Protein AF-A0A921LRH9-F1 (afdb_monomer_lite)

Sequence (224 aa):
MDEPTAKPLSPVVTVVCLLLALSPAIALAVSWGMLPYVIPAHWGAEGIDRWGSKVEMVAVPAVTFLASGGLLFGARRATGDERVSFLNGSLGERTVMVVSSICVSLVGLVSLICWITGALAPEAADGAIKTATLSWQVLGVPAIFLVAGILLALRSLNMPEDAEMLLEEQYHAQRIAGAIMVVAGAVMAVLSALVLSGTMIQVGQAAIAAVAMVFVFVLLKRWL

Secondary structure (DSSP, 8-state):
------PPPPHHHHHHHHHHHHHHHHHHHHHTTTS-SEEEEEEETTEEEEEEEGGGGGHHHHHHHHHHHHHHHHHHH----TTS-TTS--HHHHHHHHHHHHHHHHHHHHHHHHHHHHHH-GGGHHHHHHHHHHHHHHHSHHHHHHHHHHHHHHHHHT--TT--HHHHHHHHHHHHHHHHHHHHHHHHHHHHHHT--THHHHHHHHHHHHHHHHHHHHHHHTT-

pLDDT: mean 82.6, std 13.87, range [39.5, 97.81]

Radius of gyration: 20.28 Å; chains: 1; bounding box: 46×40×60 Å

Structure (mmCIF, N/CA/C/O backbone):
data_AF-A0A921LRH9-F1
#
_entry.id   AF-A0A921LRH9-F1
#
loop_
_atom_site.group_PDB
_atom_site.id
_atom_site.type_symbol
_atom_site.label_atom_id
_atom_site.label_alt_id
_atom_site.label_comp_id
_atom_site.label_asym_id
_atom_site.label_entity_id
_atom_site.label_seq_id
_atom_site.pdbx_PDB_ins_code
_atom_site.Cartn_x
_atom_site.Cartn_y
_atom_site.Cartn_z
_atom_site.occupancy
_atom_site.B_iso_or_equiv
_atom_site.auth_seq_id
_atom_site.auth_comp_id
_atom_site.auth_asym_id
_atom_site.auth_atom_id
_atom_site.pdbx_PDB_model_num
ATOM 1 N N . MET A 1 1 ? -25.059 22.256 26.777 1.00 42.19 1 MET A N 1
ATOM 2 C CA . MET A 1 1 ? -24.241 21.076 26.446 1.00 42.19 1 MET A CA 1
ATOM 3 C C . MET A 1 1 ? -23.796 21.294 25.024 1.00 42.19 1 MET A C 1
ATOM 5 O O . MET A 1 1 ? -24.643 21.233 24.144 1.00 42.19 1 MET A O 1
ATOM 9 N N . ASP A 1 2 ? -22.540 21.683 24.827 1.00 44.72 2 ASP A N 1
ATOM 10 C CA . ASP A 1 2 ? -21.999 21.823 23.480 1.00 44.72 2 ASP A CA 1
ATOM 11 C C . ASP A 1 2 ? -21.890 20.422 22.886 1.00 44.72 2 ASP A C 1
ATOM 13 O O . ASP A 1 2 ? -21.233 19.543 23.445 1.00 44.72 2 ASP A O 1
ATOM 17 N N . GLU A 1 3 ? -22.625 20.198 21.804 1.00 44.59 3 GLU A N 1
ATOM 18 C CA . GLU A 1 3 ? -22.572 18.972 21.022 1.00 44.59 3 GLU A CA 1
ATOM 19 C C . GLU A 1 3 ? -21.110 18.763 20.582 1.00 44.59 3 GLU A C 1
ATOM 21 O O . GLU A 1 3 ? -20.505 19.709 20.056 1.00 44.59 3 GLU A O 1
ATOM 26 N N . PRO A 1 4 ? -20.490 17.589 20.814 1.00 47.88 4 PRO A N 1
ATOM 27 C CA . PRO A 1 4 ? -19.136 17.333 20.353 1.00 47.88 4 PRO A CA 1
ATOM 28 C C . PRO A 1 4 ? -19.164 17.280 18.825 1.00 47.88 4 PRO A C 1
ATOM 30 O O . PRO A 1 4 ? -19.377 16.243 18.204 1.00 47.88 4 PRO A O 1
ATOM 33 N N . THR A 1 5 ? -18.987 18.438 18.196 1.00 51.47 5 THR A N 1
ATOM 34 C CA . THR A 1 5 ? -18.895 18.543 16.745 1.00 51.47 5 THR A CA 1
ATOM 35 C C . THR A 1 5 ? -17.608 17.849 16.322 1.00 51.47 5 THR A C 1
ATOM 37 O O . THR A 1 5 ? -16.503 18.360 16.514 1.00 51.47 5 THR A O 1
ATOM 40 N N . ALA A 1 6 ? -17.741 16.631 15.792 1.00 56.66 6 ALA A N 1
ATOM 41 C CA . ALA A 1 6 ? -16.619 15.855 15.291 1.00 56.66 6 ALA A CA 1
ATOM 42 C C . ALA A 1 6 ? -15.813 16.717 14.307 1.00 56.66 6 ALA A C 1
ATOM 44 O O . ALA A 1 6 ? -16.268 17.039 13.205 1.00 56.66 6 ALA A O 1
ATOM 45 N N . LYS A 1 7 ? -14.609 17.132 14.718 1.00 63.69 7 LYS A N 1
ATOM 46 C CA . LYS A 1 7 ? -13.783 18.048 13.928 1.00 63.69 7 LYS A CA 1
ATOM 47 C C . LYS A 1 7 ? -13.475 17.389 12.580 1.00 63.69 7 LYS A C 1
ATOM 49 O O . LYS A 1 7 ? -13.059 16.230 12.571 1.00 63.69 7 LYS A O 1
ATOM 54 N N . PRO A 1 8 ? -13.671 18.058 11.432 1.00 69.31 8 PRO A N 1
ATOM 55 C CA . PRO A 1 8 ? -13.383 17.462 10.131 1.00 69.31 8 PRO A CA 1
ATOM 56 C C . PRO A 1 8 ? -11.907 17.060 10.024 1.00 69.31 8 PRO A C 1
ATOM 58 O O . PRO A 1 8 ? -11.042 17.652 10.677 1.00 69.31 8 PRO A O 1
ATOM 61 N N . LEU A 1 9 ? -11.613 16.058 9.185 1.00 77.94 9 LEU A N 1
ATOM 62 C CA . LEU A 1 9 ? -10.231 15.683 8.884 1.00 77.94 9 LEU A CA 1
ATOM 63 C C . LEU A 1 9 ? -9.467 16.929 8.426 1.00 77.94 9 LEU A C 1
ATOM 65 O O . LEU A 1 9 ? -9.942 17.670 7.563 1.00 77.94 9 LEU A O 1
ATOM 69 N N . SER A 1 10 ? -8.283 17.144 9.001 1.00 85.88 10 SER A N 1
ATOM 70 C CA . SER A 1 10 ? -7.468 18.317 8.697 1.00 85.88 10 SER A CA 1
ATOM 71 C C . SER A 1 10 ? -7.276 18.472 7.177 1.00 85.88 10 SER A C 1
ATOM 73 O O . SER A 1 10 ? -6.848 17.517 6.510 1.00 85.88 10 SER A O 1
ATOM 75 N N . PRO A 1 11 ? -7.554 19.663 6.611 1.00 87.00 11 PRO A N 1
ATOM 76 C CA . PRO A 1 11 ? -7.285 19.942 5.206 1.00 87.00 11 PRO A CA 1
ATOM 77 C C . PRO A 1 11 ? -5.821 19.681 4.847 1.00 87.00 11 PRO A C 1
ATOM 79 O O . PRO A 1 11 ? -5.550 19.097 3.803 1.00 87.00 11 PRO A O 1
ATOM 82 N N . VAL A 1 12 ? -4.897 20.016 5.756 1.00 90.19 12 VAL A N 1
ATOM 83 C CA . VAL A 1 12 ? -3.455 19.779 5.592 1.00 90.19 12 VAL A CA 1
ATOM 84 C C . VAL A 1 12 ? -3.163 18.288 5.450 1.00 90.19 12 VAL A C 1
ATOM 86 O O . VAL A 1 12 ? -2.515 17.890 4.489 1.00 90.19 12 VAL A O 1
ATOM 89 N N . VAL A 1 13 ? -3.700 17.452 6.348 1.00 90.00 13 VAL A N 1
ATOM 90 C CA . VAL A 1 13 ? -3.516 15.989 6.283 1.00 90.00 13 VAL A CA 1
ATOM 91 C C . VAL A 1 13 ? -4.055 15.439 4.970 1.00 90.00 13 VAL A C 1
ATOM 93 O O . VAL A 1 13 ? -3.392 14.627 4.328 1.00 90.00 13 VAL A O 1
ATOM 96 N N . THR A 1 14 ? -5.227 15.912 4.534 1.00 90.25 14 THR A N 1
ATOM 97 C CA . THR A 1 14 ? -5.782 15.439 3.264 1.00 90.25 14 THR A CA 1
ATOM 98 C C . THR A 1 14 ? -4.896 15.831 2.082 1.00 90.25 14 THR A C 1
ATOM 100 O O . THR A 1 14 ? -4.609 14.986 1.242 1.00 90.25 14 THR A O 1
ATOM 103 N N . VAL A 1 15 ? -4.459 17.092 2.008 1.00 93.56 15 VAL A N 1
ATOM 104 C CA . VAL A 1 15 ? -3.613 17.576 0.908 1.00 93.56 15 VAL A CA 1
ATOM 105 C C . VAL A 1 15 ? -2.299 16.803 0.866 1.00 93.56 15 VAL A C 1
ATOM 107 O O . VAL A 1 15 ? -1.924 16.319 -0.196 1.00 93.56 15 VAL A O 1
ATOM 110 N N . VAL A 1 16 ? -1.641 16.610 2.012 1.00 95.12 16 VAL A N 1
ATOM 111 C CA . VAL A 1 16 ? -0.398 15.829 2.098 1.00 95.12 16 VAL A CA 1
ATOM 112 C C . VAL A 1 16 ? -0.611 14.398 1.605 1.00 95.12 16 VAL A C 1
ATOM 114 O O . VAL A 1 16 ? 0.168 13.915 0.787 1.00 95.12 16 VAL A O 1
ATOM 117 N N . CYS A 1 17 ? -1.683 13.729 2.038 1.00 95.00 17 CYS A N 1
ATOM 118 C CA . CYS A 1 17 ? -1.959 12.363 1.599 1.00 95.00 17 CYS A CA 1
ATOM 119 C C . CYS A 1 17 ? -2.301 12.284 0.104 1.00 95.00 17 CYS A C 1
ATOM 121 O O . CYS A 1 17 ? -1.876 11.344 -0.555 1.00 95.00 17 CYS A O 1
ATOM 123 N N . LEU A 1 18 ? -3.014 13.270 -0.452 1.00 94.31 18 LEU A N 1
ATOM 124 C CA . LEU A 1 18 ? -3.304 13.330 -1.889 1.00 94.31 18 LEU A CA 1
ATOM 125 C C . LEU A 1 18 ? -2.039 13.561 -2.721 1.00 94.31 18 LEU A C 1
ATOM 127 O O . LEU A 1 18 ? -1.864 12.921 -3.754 1.00 94.31 18 LEU A O 1
ATOM 131 N N . LEU A 1 19 ? -1.141 14.440 -2.268 1.00 95.62 19 LEU A N 1
ATOM 132 C CA . LEU A 1 19 ? 0.159 14.642 -2.912 1.00 95.62 19 LEU A CA 1
ATOM 133 C C . LEU A 1 19 ? 0.993 13.359 -2.877 1.00 95.62 19 LEU A C 1
ATOM 135 O O . LEU A 1 19 ? 1.601 12.991 -3.881 1.00 95.62 19 LEU A O 1
ATOM 139 N N . LEU A 1 20 ? 0.970 12.643 -1.751 1.00 96.25 20 LEU A N 1
ATOM 140 C CA . LEU A 1 20 ? 1.639 11.354 -1.628 1.00 96.25 20 LEU A CA 1
ATOM 141 C C . LEU A 1 20 ? 1.016 10.300 -2.559 1.00 96.25 20 LEU A C 1
ATOM 143 O O . LEU A 1 20 ? 1.753 9.593 -3.239 1.00 96.25 20 LEU A O 1
ATOM 147 N N . ALA A 1 21 ? -0.311 10.243 -2.670 1.00 95.94 21 ALA A N 1
ATOM 148 C CA . ALA A 1 21 ? -1.018 9.341 -3.583 1.00 95.94 21 ALA A CA 1
ATOM 149 C C . ALA A 1 21 ? -0.733 9.631 -5.066 1.00 95.94 21 ALA A C 1
ATOM 151 O O . ALA A 1 21 ? -0.753 8.722 -5.893 1.00 95.94 21 ALA A O 1
ATOM 152 N N . LEU A 1 22 ? -0.454 10.895 -5.405 1.00 97.19 22 LEU A N 1
ATOM 153 C CA . LEU A 1 22 ? -0.062 11.330 -6.749 1.00 97.19 22 LEU A CA 1
ATOM 154 C C . LEU A 1 22 ? 1.429 11.130 -7.041 1.00 97.19 22 LEU A C 1
ATOM 156 O O . LEU A 1 22 ? 1.822 11.134 -8.207 1.00 97.19 22 LEU A O 1
ATOM 160 N N . SER A 1 23 ? 2.264 10.934 -6.019 1.00 97.50 23 SER A N 1
ATOM 161 C CA . SER A 1 23 ? 3.713 10.796 -6.191 1.00 97.50 23 SER A CA 1
ATOM 162 C C . SER A 1 23 ? 4.147 9.697 -7.176 1.00 97.50 23 SER A C 1
ATOM 164 O O . SER A 1 23 ? 5.076 9.967 -7.941 1.00 97.50 23 SER A O 1
ATOM 166 N N . PRO A 1 24 ? 3.483 8.521 -7.289 1.00 97.38 24 PRO A N 1
ATOM 167 C CA . PRO A 1 24 ? 3.848 7.552 -8.317 1.00 97.38 24 PRO A CA 1
ATOM 168 C C . PRO A 1 24 ? 3.555 8.100 -9.723 1.00 97.38 24 PRO A C 1
ATOM 170 O O . PRO A 1 24 ? 4.363 7.949 -10.633 1.00 97.38 24 PRO A O 1
ATOM 173 N N . ALA A 1 25 ? 2.440 8.813 -9.917 1.00 97.69 25 ALA A N 1
ATOM 174 C CA . ALA A 1 25 ? 2.117 9.407 -11.216 1.00 97.69 25 ALA A CA 1
ATOM 175 C C . ALA A 1 25 ? 3.164 10.455 -11.625 1.00 97.69 25 ALA A C 1
ATOM 177 O O . ALA A 1 25 ? 3.577 10.496 -12.782 1.00 97.69 25 ALA A O 1
ATOM 178 N N . ILE A 1 26 ? 3.633 11.253 -10.659 1.00 97.69 26 ILE A N 1
ATOM 179 C CA . ILE A 1 26 ? 4.710 12.229 -10.860 1.00 97.69 26 ILE A CA 1
ATOM 180 C C . ILE A 1 26 ? 6.010 11.515 -11.250 1.00 97.69 26 ILE A C 1
ATOM 182 O O . ILE A 1 26 ? 6.636 11.905 -12.235 1.00 97.69 26 ILE A O 1
ATOM 186 N N . ALA A 1 27 ? 6.391 10.450 -10.536 1.00 97.50 27 ALA A N 1
ATOM 187 C CA . ALA A 1 27 ? 7.583 9.665 -10.857 1.00 97.50 27 ALA A CA 1
ATOM 188 C C . ALA A 1 27 ? 7.519 9.087 -12.283 1.00 97.50 27 ALA A C 1
ATOM 190 O O . ALA A 1 27 ? 8.467 9.241 -13.053 1.00 97.50 27 ALA A O 1
ATOM 191 N N . LEU A 1 28 ? 6.379 8.503 -12.675 1.00 97.81 28 LEU A N 1
ATOM 192 C CA . LEU A 1 28 ? 6.188 7.987 -14.033 1.00 97.81 28 LEU A CA 1
ATOM 193 C C . LEU A 1 28 ? 6.278 9.094 -15.085 1.00 97.81 28 LEU A C 1
ATOM 195 O O . LEU A 1 28 ? 6.924 8.902 -16.111 1.00 97.81 28 LEU A O 1
ATOM 199 N N . ALA A 1 29 ? 5.647 10.244 -14.838 1.00 97.81 29 ALA A N 1
ATOM 200 C CA . ALA A 1 29 ? 5.641 11.368 -15.769 1.00 97.81 29 ALA A CA 1
ATOM 201 C C . ALA A 1 29 ? 7.055 11.918 -16.011 1.00 97.81 29 ALA A C 1
ATOM 203 O O . ALA A 1 29 ? 7.434 12.144 -17.159 1.00 97.81 29 ALA A O 1
ATOM 204 N N . VAL A 1 30 ? 7.850 12.072 -14.947 1.00 97.81 30 VAL A N 1
ATOM 205 C CA . VAL A 1 30 ? 9.243 12.541 -15.035 1.00 97.81 30 VAL A CA 1
ATOM 206 C C . VAL A 1 30 ? 10.116 11.552 -15.813 1.00 97.81 30 VAL A C 1
ATOM 208 O O . VAL A 1 30 ? 10.951 11.967 -16.613 1.00 97.81 30 VAL A O 1
ATOM 211 N N . SER A 1 31 ? 9.905 10.246 -15.635 1.00 96.88 31 SER A N 1
ATOM 212 C CA . SER A 1 31 ? 10.698 9.208 -16.308 1.00 96.88 31 SER A CA 1
ATOM 213 C C . SER A 1 31 ? 10.161 8.791 -17.686 1.00 96.88 31 SER A C 1
ATOM 215 O O . SER A 1 31 ? 10.830 8.047 -18.402 1.00 96.88 31 SER A O 1
ATOM 217 N N . TRP A 1 32 ? 8.983 9.267 -18.102 1.00 97.44 32 TRP A N 1
ATOM 218 C CA . TRP A 1 32 ? 8.257 8.757 -19.275 1.00 97.44 32 TRP A CA 1
ATOM 219 C C . TRP A 1 32 ? 9.051 8.803 -20.585 1.00 97.44 32 TRP A C 1
ATOM 221 O O . TRP A 1 32 ? 8.974 7.881 -21.407 1.00 97.44 32 TRP A O 1
ATOM 231 N N . GLY A 1 33 ? 9.806 9.889 -20.778 1.00 96.81 33 GLY A N 1
ATOM 232 C CA . GLY A 1 33 ? 10.631 10.108 -21.966 1.00 96.81 33 GLY A CA 1
ATOM 233 C C . GLY A 1 33 ? 11.867 9.209 -22.028 1.00 96.81 33 GLY A C 1
ATOM 234 O O . GLY A 1 33 ? 12.362 8.942 -23.117 1.00 96.81 33 GLY A O 1
ATOM 235 N N . MET A 1 34 ? 12.335 8.716 -20.880 1.00 96.25 34 MET A N 1
ATOM 236 C CA . MET A 1 34 ? 13.504 7.837 -20.781 1.00 96.25 34 MET A CA 1
ATOM 237 C C . MET A 1 34 ? 13.128 6.361 -20.937 1.00 96.25 34 MET A C 1
ATOM 239 O O . MET A 1 34 ? 13.963 5.550 -21.323 1.00 96.25 34 MET A O 1
ATOM 243 N N . LEU A 1 35 ? 11.876 6.006 -20.632 1.00 95.94 35 LEU A N 1
ATOM 244 C CA . LEU A 1 35 ? 11.416 4.622 -20.659 1.00 95.94 35 LEU A CA 1
ATOM 245 C C . LEU A 1 35 ? 11.311 4.084 -22.098 1.00 95.94 35 LEU A C 1
ATOM 247 O O . LEU A 1 35 ? 10.621 4.701 -22.932 1.00 95.94 35 LEU A O 1
ATOM 251 N N . PRO A 1 36 ? 11.910 2.910 -22.385 1.00 94.25 36 PRO A N 1
ATOM 252 C CA . PRO A 1 36 ? 11.751 2.248 -23.672 1.00 94.25 36 PRO A CA 1
ATOM 253 C C . PRO A 1 36 ? 10.291 1.828 -23.882 1.00 94.25 36 PRO A C 1
ATOM 255 O O . PRO A 1 36 ? 9.535 1.642 -22.932 1.00 94.25 36 PRO A O 1
ATOM 258 N N . TYR A 1 37 ? 9.861 1.688 -25.139 1.00 94.50 37 TYR A N 1
ATOM 259 C CA . TYR A 1 37 ? 8.481 1.278 -25.443 1.00 94.50 37 TYR A CA 1
ATOM 260 C C . TYR A 1 37 ? 8.152 -0.127 -24.930 1.00 94.50 37 TYR A C 1
ATOM 262 O O . TYR A 1 37 ? 7.016 -0.373 -24.519 1.00 94.50 37 TYR A O 1
ATOM 270 N N . VAL A 1 38 ? 9.150 -1.011 -24.951 1.00 94.19 38 VAL A N 1
ATOM 271 C CA . VAL A 1 38 ? 9.084 -2.377 -24.438 1.00 94.19 38 VAL A CA 1
ATOM 272 C C . VAL A 1 38 ? 9.904 -2.438 -23.156 1.00 94.19 38 VAL A C 1
ATOM 274 O O . VAL A 1 38 ? 11.075 -2.066 -23.157 1.00 94.19 38 VAL A O 1
ATOM 277 N N . ILE A 1 39 ? 9.280 -2.887 -22.073 1.00 91.88 39 ILE A N 1
ATOM 278 C CA . ILE A 1 39 ? 9.872 -2.982 -20.737 1.00 91.88 39 ILE A CA 1
ATOM 279 C C . ILE A 1 39 ? 9.704 -4.398 -20.178 1.00 91.88 39 ILE A C 1
ATOM 281 O O . ILE A 1 39 ? 8.805 -5.127 -20.613 1.00 91.88 39 ILE A O 1
ATOM 285 N N . PRO A 1 40 ? 10.506 -4.791 -19.179 1.00 88.38 40 PRO A N 1
ATOM 286 C CA . PRO A 1 40 ? 10.201 -5.960 -18.371 1.00 88.38 40 PRO A CA 1
ATOM 287 C C . PRO A 1 40 ? 8.894 -5.707 -17.621 1.00 88.38 40 PRO A C 1
ATOM 289 O O . PRO A 1 40 ? 8.754 -4.698 -16.929 1.00 88.38 40 PRO A O 1
ATOM 292 N N . ALA A 1 41 ? 7.918 -6.587 -17.799 1.00 85.06 41 ALA A N 1
ATOM 293 C CA . ALA A 1 41 ? 6.577 -6.401 -17.258 1.00 85.06 41 ALA A CA 1
ATOM 294 C C . ALA A 1 41 ? 6.176 -7.504 -16.268 1.00 85.06 41 ALA A C 1
ATOM 296 O O . ALA A 1 41 ? 5.141 -7.403 -15.607 1.00 85.06 41 ALA A O 1
ATOM 297 N N . HIS A 1 42 ? 6.994 -8.549 -16.157 1.00 80.44 42 HIS A N 1
ATOM 298 C CA . HIS A 1 42 ? 6.985 -9.496 -15.054 1.00 80.44 42 HIS A CA 1
ATOM 299 C C . HIS A 1 42 ? 8.403 -10.049 -14.845 1.00 80.44 42 HIS A C 1
ATOM 301 O O . HIS A 1 42 ? 9.216 -10.073 -15.776 1.00 80.44 42 HIS A O 1
ATOM 307 N N . TRP A 1 43 ? 8.689 -10.444 -13.606 1.00 76.19 43 TRP A N 1
ATOM 308 C CA . TRP A 1 43 ? 9.942 -11.080 -13.220 1.00 76.19 43 TRP A CA 1
ATOM 309 C C . TRP A 1 43 ? 9.639 -12.400 -12.524 1.00 76.19 43 TRP A C 1
ATOM 311 O O . TRP A 1 43 ? 8.987 -12.430 -11.478 1.00 76.19 43 TRP A O 1
ATOM 321 N N . GLY A 1 44 ? 10.131 -13.479 -13.119 1.00 68.38 44 GLY A N 1
ATOM 322 C CA . GLY A 1 44 ? 10.152 -14.810 -12.540 1.00 68.38 44 GLY A CA 1
ATOM 323 C C . GLY A 1 44 ? 11.427 -15.056 -11.730 1.00 68.38 44 GLY A C 1
ATOM 324 O O . GLY A 1 44 ? 12.290 -14.190 -11.582 1.00 68.38 44 GLY A O 1
ATOM 325 N N . ALA A 1 45 ? 11.563 -16.279 -11.218 1.00 65.44 45 ALA A N 1
ATOM 326 C CA . ALA A 1 45 ? 12.716 -16.685 -10.409 1.00 65.44 45 ALA A CA 1
ATOM 327 C C . ALA A 1 45 ? 14.054 -16.653 -11.178 1.00 65.44 45 ALA A C 1
ATOM 329 O O . ALA A 1 45 ? 15.104 -16.493 -10.565 1.00 65.44 45 ALA A O 1
ATOM 330 N N . GLU A 1 46 ? 14.015 -16.780 -12.508 1.00 73.00 46 GLU A N 1
ATOM 331 C CA . GLU A 1 46 ? 15.194 -16.783 -13.390 1.00 73.00 46 GLU A CA 1
ATOM 332 C C . GLU A 1 46 ? 15.444 -15.423 -14.072 1.00 73.00 46 GLU A C 1
ATOM 334 O O . GLU A 1 46 ? 16.299 -15.307 -14.947 1.00 73.00 46 GLU A O 1
ATOM 339 N N . GLY A 1 47 ? 14.709 -14.377 -13.676 1.00 73.25 47 GLY A N 1
ATOM 340 C CA . GLY A 1 47 ? 14.786 -13.047 -14.278 1.00 73.25 47 GLY A CA 1
ATOM 341 C C . GLY A 1 47 ? 13.515 -12.676 -15.037 1.00 73.25 47 GLY A C 1
ATOM 342 O O . GLY A 1 47 ? 12.409 -13.008 -14.622 1.00 73.25 47 GLY A O 1
ATOM 343 N N . ILE A 1 48 ? 13.650 -11.923 -16.127 1.00 82.25 48 ILE A N 1
ATOM 344 C CA . ILE A 1 48 ? 12.500 -11.426 -16.894 1.00 82.25 48 ILE A CA 1
ATOM 345 C C . ILE A 1 48 ? 11.850 -12.595 -17.638 1.00 82.25 48 ILE A C 1
ATOM 347 O O . ILE A 1 48 ? 12.449 -13.152 -18.554 1.00 82.25 48 ILE A O 1
ATOM 351 N N . ASP A 1 49 ? 10.612 -12.929 -17.290 1.00 84.62 49 ASP A N 1
ATOM 352 C CA . ASP A 1 49 ? 9.825 -13.977 -17.956 1.00 84.62 49 ASP A CA 1
ATOM 353 C C . ASP A 1 49 ? 8.735 -13.397 -18.878 1.00 84.62 49 ASP A C 1
ATOM 355 O O . ASP A 1 49 ? 8.216 -14.100 -19.747 1.00 84.62 49 ASP A O 1
ATOM 359 N N . ARG A 1 50 ? 8.425 -12.096 -18.748 1.00 89.00 50 ARG A N 1
ATOM 360 C CA . ARG A 1 50 ? 7.493 -11.381 -19.625 1.00 89.00 50 ARG A CA 1
ATOM 361 C C . ARG A 1 50 ? 7.959 -9.967 -19.946 1.00 89.00 50 ARG A C 1
ATOM 363 O O . ARG A 1 50 ? 8.182 -9.140 -19.061 1.00 89.00 50 ARG A O 1
ATOM 370 N N . TRP A 1 51 ? 7.959 -9.658 -21.236 1.00 92.19 51 TRP A N 1
ATOM 371 C CA . TRP A 1 51 ? 8.079 -8.299 -21.756 1.00 92.19 51 TRP A CA 1
ATOM 372 C C . TRP A 1 51 ? 6.694 -7.701 -22.014 1.00 92.19 51 TRP A C 1
ATOM 374 O O . TRP A 1 51 ? 5.758 -8.409 -22.388 1.00 92.19 51 TRP A O 1
ATOM 384 N N . GLY A 1 52 ? 6.558 -6.397 -21.810 1.00 92.75 52 GLY A N 1
ATOM 385 C CA . GLY A 1 52 ? 5.301 -5.672 -21.977 1.00 92.75 52 GLY A CA 1
ATOM 386 C C . GLY A 1 52 ? 5.520 -4.224 -22.392 1.00 92.75 52 GLY A C 1
ATOM 387 O O . GLY A 1 52 ? 6.638 -3.806 -22.696 1.00 92.75 52 GLY A O 1
ATOM 388 N N . SER A 1 53 ? 4.438 -3.453 -22.432 1.00 95.06 53 SER A N 1
ATOM 389 C CA . SER A 1 53 ? 4.476 -2.041 -22.825 1.00 95.06 53 SER A CA 1
ATOM 390 C C . SER A 1 53 ? 4.726 -1.124 -21.631 1.00 95.06 53 SER A C 1
ATOM 392 O O . SER A 1 53 ? 4.157 -1.335 -20.561 1.00 95.06 53 SER A O 1
ATOM 394 N N . LYS A 1 54 ? 5.460 -0.016 -21.826 1.00 95.12 54 LYS A N 1
ATOM 395 C CA . LYS A 1 54 ? 5.590 1.022 -20.783 1.00 95.12 54 LYS A CA 1
ATOM 396 C C . LYS A 1 54 ? 4.264 1.636 -20.332 1.00 95.12 54 LYS A C 1
ATOM 398 O O . LYS A 1 54 ? 4.177 2.166 -19.229 1.00 95.12 54 LYS A O 1
ATOM 403 N N . VAL A 1 55 ? 3.216 1.537 -21.153 1.00 96.12 55 VAL A N 1
ATOM 404 C CA . VAL A 1 55 ? 1.867 1.991 -20.786 1.00 96.12 55 VAL A CA 1
ATOM 405 C C . VAL A 1 55 ? 1.279 1.150 -19.647 1.00 96.12 55 VAL A C 1
ATOM 407 O O . VAL A 1 55 ? 0.512 1.678 -18.848 1.00 96.12 55 VAL A O 1
ATOM 410 N N . GLU A 1 56 ? 1.688 -0.115 -19.490 1.00 94.12 56 GLU A N 1
ATOM 411 C CA . GLU A 1 56 ? 1.256 -0.966 -18.369 1.00 94.12 56 GLU A CA 1
ATOM 412 C C . GLU A 1 56 ? 1.661 -0.372 -17.008 1.00 94.12 56 GLU A C 1
ATOM 414 O O . GLU A 1 56 ? 0.946 -0.547 -16.021 1.00 94.12 56 GLU A O 1
ATOM 419 N N . MET A 1 57 ? 2.742 0.418 -16.956 1.00 94.69 57 MET A N 1
ATOM 420 C CA . MET A 1 57 ? 3.199 1.078 -15.727 1.00 94.69 57 MET A CA 1
ATOM 421 C C . MET A 1 57 ? 2.199 2.112 -15.195 1.00 94.69 57 MET A C 1
ATOM 423 O O . MET A 1 57 ? 2.258 2.444 -14.014 1.00 94.69 57 MET A O 1
ATOM 427 N N . VAL A 1 58 ? 1.258 2.595 -16.022 1.00 96.56 58 VAL A N 1
ATOM 428 C CA . VAL A 1 58 ? 0.179 3.520 -15.615 1.00 96.56 58 VAL A CA 1
ATOM 429 C C . VAL A 1 58 ? -0.801 2.855 -14.640 1.00 96.56 58 VAL A C 1
ATOM 431 O O . VAL A 1 58 ? -1.453 3.543 -13.852 1.00 96.56 58 VAL A O 1
ATOM 434 N N . ALA A 1 59 ? -0.876 1.521 -14.623 1.00 93.88 59 ALA A N 1
ATOM 435 C CA . ALA A 1 59 ? -1.740 0.801 -13.695 1.00 93.88 59 ALA A CA 1
ATOM 436 C C . ALA A 1 59 ? -1.378 1.084 -12.226 1.00 93.88 59 ALA A C 1
ATOM 438 O O . ALA A 1 59 ? -2.272 1.281 -11.404 1.00 93.88 59 ALA A O 1
ATOM 439 N N . VAL A 1 60 ? -0.084 1.175 -11.894 1.00 92.88 60 VAL A N 1
ATOM 440 C CA . VAL A 1 60 ? 0.377 1.416 -10.516 1.00 92.88 60 VAL A CA 1
ATOM 441 C C . VAL A 1 60 ? -0.103 2.764 -9.962 1.00 92.88 60 VAL A C 1
ATOM 443 O O . VAL A 1 60 ? -0.762 2.752 -8.919 1.00 92.88 60 VAL A O 1
ATOM 446 N N . PRO A 1 61 ? 0.143 3.925 -10.608 1.00 96.69 61 PRO A N 1
ATOM 447 C CA . PRO A 1 61 ? -0.378 5.198 -10.124 1.00 96.69 61 PRO A CA 1
ATOM 448 C C . PRO A 1 61 ? -1.908 5.249 -10.117 1.00 96.69 61 PRO A C 1
ATOM 450 O O . PRO A 1 61 ? -2.475 5.803 -9.179 1.00 96.69 61 PRO A O 1
ATOM 453 N N . ALA A 1 62 ? -2.586 4.644 -11.099 1.00 96.62 62 ALA A N 1
ATOM 454 C CA . ALA A 1 62 ? -4.048 4.622 -11.137 1.00 96.62 62 ALA A CA 1
ATOM 455 C C . ALA A 1 62 ? -4.641 3.863 -9.938 1.00 96.62 62 ALA A C 1
ATOM 457 O O . ALA A 1 62 ? -5.475 4.406 -9.213 1.00 96.62 62 ALA A O 1
ATOM 458 N N . VAL A 1 63 ? -4.175 2.636 -9.683 1.00 93.19 63 VAL A N 1
ATOM 459 C CA . VAL A 1 63 ? -4.631 1.822 -8.546 1.00 93.19 63 VAL A CA 1
ATOM 460 C C . VAL A 1 63 ? -4.266 2.487 -7.223 1.00 93.19 63 VAL A C 1
ATOM 462 O O . VAL A 1 63 ? -5.107 2.559 -6.329 1.00 93.19 63 VAL A O 1
ATOM 465 N N . THR A 1 64 ? -3.050 3.029 -7.109 1.00 94.62 64 THR A N 1
ATOM 466 C CA . THR A 1 64 ? -2.596 3.724 -5.896 1.00 94.62 64 THR A CA 1
ATOM 467 C C . THR A 1 64 ? -3.486 4.922 -5.581 1.00 94.62 64 THR A C 1
ATOM 469 O O . THR A 1 64 ? -3.964 5.052 -4.454 1.00 94.62 64 THR A O 1
ATOM 472 N N . PHE A 1 65 ? -3.764 5.765 -6.580 1.00 95.75 65 PHE A N 1
ATOM 473 C CA . PHE A 1 65 ? -4.603 6.946 -6.408 1.00 95.75 65 PHE A CA 1
ATOM 474 C C . PHE A 1 65 ? -6.050 6.580 -6.068 1.00 95.75 65 PHE A C 1
ATOM 476 O O . PHE A 1 65 ? -6.631 7.176 -5.165 1.00 95.75 65 PHE A O 1
ATOM 483 N N . LEU A 1 66 ? -6.629 5.579 -6.741 1.00 94.94 66 LEU A N 1
ATOM 484 C CA . LEU A 1 66 ? -7.990 5.119 -6.452 1.00 94.94 66 LEU A CA 1
ATOM 485 C C . LEU A 1 66 ? -8.105 4.530 -5.042 1.00 94.94 66 LEU A C 1
ATOM 487 O O . LEU A 1 66 ? -9.031 4.876 -4.309 1.00 94.94 66 LEU A O 1
ATOM 491 N N . ALA A 1 67 ? -7.158 3.681 -4.640 1.00 91.25 67 ALA A N 1
ATOM 492 C CA . ALA A 1 67 ? -7.159 3.054 -3.324 1.00 91.25 67 ALA A CA 1
ATOM 493 C C . ALA A 1 67 ? -6.934 4.082 -2.202 1.00 91.25 67 ALA A C 1
ATOM 495 O O . ALA A 1 67 ? -7.739 4.172 -1.276 1.00 91.25 67 ALA A O 1
ATOM 496 N N . SER A 1 68 ? -5.888 4.910 -2.301 1.00 93.12 68 SER A N 1
ATOM 497 C CA . SER A 1 68 ? -5.609 5.965 -1.318 1.00 93.12 68 SER A CA 1
ATOM 498 C C . SER A 1 68 ? -6.717 7.025 -1.285 1.00 93.12 68 SER A C 1
ATOM 500 O O . SER A 1 68 ? -7.195 7.384 -0.208 1.00 93.12 68 SER A O 1
ATOM 502 N N . GLY A 1 69 ? -7.190 7.480 -2.446 1.00 90.81 69 GLY A N 1
ATOM 503 C CA . GLY A 1 69 ? -8.281 8.446 -2.554 1.00 90.81 69 GLY A CA 1
ATOM 504 C C . GLY A 1 69 ? -9.583 7.922 -1.949 1.00 90.81 69 GLY A C 1
ATOM 505 O O . GLY A 1 69 ? -10.247 8.649 -1.209 1.00 90.81 69 GLY A O 1
ATOM 506 N N . GLY A 1 70 ? -9.913 6.648 -2.185 1.00 88.75 70 GLY A N 1
ATOM 507 C CA . GLY A 1 70 ? -11.052 5.975 -1.561 1.00 88.75 70 GLY A CA 1
ATOM 508 C C . GLY A 1 70 ? -10.940 5.914 -0.035 1.00 88.75 70 GLY A C 1
ATOM 509 O O . GLY A 1 70 ? -11.898 6.247 0.664 1.00 88.75 70 GLY A O 1
ATOM 510 N N . LEU A 1 71 ? -9.757 5.581 0.491 1.00 90.38 71 LEU A N 1
ATOM 511 C CA . LEU A 1 71 ? -9.486 5.572 1.933 1.00 90.38 71 LEU A CA 1
ATOM 512 C C . LEU A 1 71 ? -9.613 6.972 2.551 1.00 90.38 71 LEU A C 1
ATOM 514 O O . LEU A 1 71 ? -10.262 7.135 3.582 1.00 90.38 71 LEU A O 1
ATOM 518 N N . LEU A 1 72 ? -9.064 8.007 1.910 1.00 89.88 72 LEU A N 1
ATOM 519 C CA . LEU A 1 72 ? -9.183 9.396 2.374 1.00 89.88 72 LEU A CA 1
ATOM 520 C C . LEU A 1 72 ? -10.620 9.911 2.327 1.00 89.88 72 LEU A C 1
ATOM 522 O O . LEU A 1 72 ? -11.055 10.655 3.209 1.00 89.88 72 LEU A O 1
ATOM 526 N N . PHE A 1 73 ? -11.367 9.515 1.304 1.00 87.12 73 PHE A N 1
ATOM 527 C CA . PHE A 1 73 ? -12.781 9.821 1.194 1.00 87.12 73 PHE A CA 1
ATOM 528 C C . PHE A 1 73 ? -13.588 9.157 2.317 1.00 87.12 73 PHE A C 1
ATOM 530 O O . PHE A 1 73 ? -14.395 9.830 2.961 1.00 87.12 73 PHE A O 1
ATOM 537 N N . GLY A 1 74 ? -13.303 7.886 2.619 1.00 83.44 74 GLY A N 1
ATOM 538 C CA . GLY A 1 74 ? -13.834 7.190 3.791 1.00 83.44 74 GLY A CA 1
ATOM 539 C C . GLY A 1 74 ? -13.482 7.905 5.098 1.00 83.44 74 GLY A C 1
ATOM 540 O O . GLY A 1 74 ? -14.369 8.197 5.895 1.00 83.44 74 GLY A O 1
ATOM 541 N N . ALA A 1 75 ? -12.221 8.312 5.278 1.00 84.06 75 ALA A N 1
ATOM 542 C CA . ALA A 1 75 ? -11.765 9.021 6.475 1.00 84.06 75 ALA A CA 1
ATOM 543 C C . ALA A 1 75 ? -12.475 10.373 6.668 1.00 84.06 75 ALA A C 1
ATOM 545 O O . ALA A 1 75 ? -12.747 10.793 7.794 1.00 84.06 75 ALA A O 1
ATOM 546 N N . ARG A 1 76 ? -12.804 11.072 5.576 1.00 81.12 76 ARG A N 1
ATOM 547 C CA . ARG A 1 76 ? -13.597 12.309 5.632 1.00 81.12 76 ARG A CA 1
ATOM 548 C C . ARG A 1 76 ? -15.045 12.053 6.037 1.00 81.12 76 ARG A C 1
ATOM 550 O O . ARG A 1 76 ? -15.598 12.871 6.766 1.00 81.12 76 ARG A O 1
ATOM 557 N N . ARG A 1 77 ? -15.625 10.941 5.576 1.00 75.75 77 ARG A N 1
ATOM 558 C CA . ARG A 1 77 ? -17.005 10.520 5.863 1.00 75.75 77 ARG A CA 1
ATOM 559 C C . ARG A 1 77 ? -17.186 9.868 7.226 1.00 75.75 77 ARG A C 1
ATOM 561 O O . ARG A 1 77 ? -18.304 9.856 7.719 1.00 75.75 77 ARG A O 1
ATOM 568 N N . ALA A 1 78 ? -16.117 9.355 7.826 1.00 68.94 78 ALA A N 1
ATOM 569 C CA . ALA A 1 78 ? -16.120 8.900 9.206 1.00 68.94 78 ALA A CA 1
ATOM 570 C C . ALA A 1 78 ? -16.364 10.108 10.125 1.00 68.94 78 ALA A C 1
ATOM 572 O O . ALA A 1 78 ? -15.445 10.849 10.484 1.00 68.94 78 ALA A O 1
ATOM 573 N N . THR A 1 79 ? -17.635 10.341 10.425 1.00 53.94 79 THR A N 1
ATOM 574 C CA . THR A 1 79 ? -18.131 11.348 11.356 1.00 53.94 79 THR A CA 1
ATOM 575 C C . THR A 1 79 ? -19.082 10.646 12.303 1.00 53.94 79 THR A C 1
ATOM 577 O O . THR A 1 79 ? -20.167 10.245 11.887 1.00 53.94 79 THR A O 1
ATOM 580 N N . GLY A 1 80 ? -18.702 10.504 13.562 1.00 50.84 80 GLY A N 1
ATOM 581 C CA . GLY A 1 80 ? -19.685 10.193 14.576 1.00 50.84 80 GLY A CA 1
ATOM 582 C C . GLY A 1 80 ? -19.138 10.249 15.987 1.00 50.84 80 GLY A C 1
ATOM 583 O O . GLY A 1 80 ? -18.001 10.656 16.227 1.00 50.84 80 GLY A O 1
ATOM 584 N N . ASP A 1 81 ? -20.051 9.977 16.906 1.00 48.97 81 ASP A N 1
ATOM 585 C CA . ASP A 1 81 ? -19.908 10.206 18.333 1.00 48.97 81 ASP A CA 1
ATOM 586 C C . ASP A 1 81 ? -18.977 9.150 18.952 1.00 48.97 81 ASP A C 1
ATOM 588 O O . ASP A 1 81 ? -19.192 7.947 18.791 1.00 48.97 81 ASP A O 1
ATOM 592 N N . GLU A 1 82 ? -17.935 9.579 19.672 1.00 49.56 82 GLU A N 1
ATOM 593 C CA . GLU A 1 82 ? -16.912 8.681 20.240 1.00 49.56 82 GLU A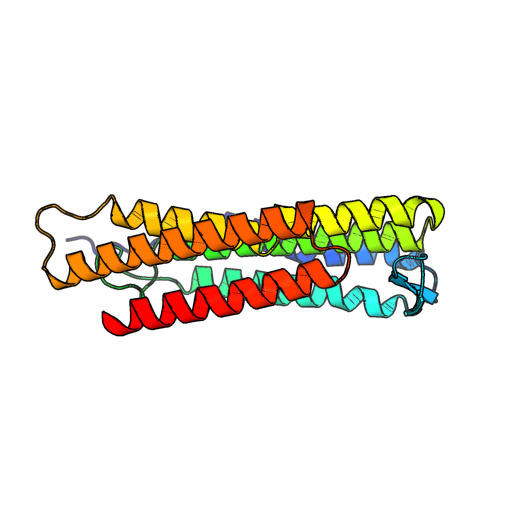 CA 1
ATOM 594 C C . GLU A 1 82 ? -17.506 7.637 21.204 1.00 49.56 82 GLU A C 1
ATOM 596 O O . GLU A 1 82 ? -16.913 6.568 21.398 1.00 49.56 82 GLU A O 1
ATOM 601 N N . ARG A 1 83 ? -18.687 7.935 21.766 1.00 43.00 83 ARG A N 1
ATOM 602 C CA . ARG A 1 83 ? -19.389 7.132 22.774 1.00 43.00 83 ARG A CA 1
ATOM 603 C C . ARG A 1 83 ? -20.252 6.000 22.217 1.00 43.00 83 ARG A C 1
ATOM 605 O O . ARG A 1 83 ? -20.508 5.056 22.957 1.00 43.00 83 ARG A O 1
ATOM 612 N N . VAL A 1 84 ? -20.715 6.063 20.964 1.00 42.06 84 VAL A N 1
ATOM 613 C CA . VAL A 1 84 ? -21.774 5.156 20.485 1.00 42.06 84 VAL A CA 1
ATOM 614 C C . VAL A 1 84 ? -21.457 4.603 19.095 1.00 42.06 84 VAL A C 1
ATOM 616 O O . VAL A 1 84 ? -21.612 5.267 18.075 1.00 42.06 84 VAL A O 1
ATOM 619 N N . SER A 1 85 ? -21.128 3.312 19.069 1.00 39.62 85 SER A N 1
ATOM 620 C CA . SER A 1 85 ? -21.146 2.412 17.908 1.00 39.62 85 SER A CA 1
ATOM 621 C C . SER A 1 85 ? -19.957 2.420 16.931 1.00 39.62 85 SER A C 1
ATOM 623 O O . SER A 1 85 ? -19.424 3.434 16.492 1.00 39.62 85 SER A O 1
ATOM 625 N N . PHE A 1 86 ? -19.614 1.197 16.529 1.00 39.50 86 PHE A N 1
ATOM 626 C CA . PHE A 1 86 ? -18.673 0.784 15.484 1.00 39.50 86 PHE A CA 1
ATOM 627 C C . PHE A 1 86 ? -19.009 1.304 14.065 1.00 39.50 86 PHE A C 1
ATOM 629 O O . PHE A 1 86 ? -18.200 1.153 13.156 1.00 39.50 86 PHE A O 1
ATOM 636 N N . LEU A 1 87 ? -20.192 1.895 13.851 1.00 40.09 87 LEU A N 1
ATOM 637 C CA . LEU A 1 87 ? -20.672 2.322 12.529 1.00 40.09 87 LEU A CA 1
ATOM 638 C C . LEU A 1 87 ? -20.604 3.840 12.300 1.00 40.09 87 LEU A C 1
ATOM 640 O O . LEU A 1 87 ? -20.779 4.279 11.166 1.00 40.09 87 LEU A O 1
ATOM 644 N N . ASN A 1 88 ? -20.316 4.633 13.337 1.00 40.69 88 ASN A N 1
ATOM 645 C CA . ASN A 1 88 ? -20.294 6.092 13.266 1.00 40.69 88 ASN A CA 1
ATOM 646 C C . ASN A 1 88 ? -18.967 6.667 13.803 1.00 40.69 88 ASN A C 1
ATOM 648 O O . ASN A 1 88 ? -18.919 7.349 14.818 1.00 40.69 88 ASN A O 1
ATOM 652 N N . GLY A 1 89 ? -17.877 6.425 13.066 1.00 47.38 89 GLY A N 1
ATOM 653 C CA . GLY A 1 89 ? -16.811 7.405 12.835 1.00 47.38 89 GLY A CA 1
ATOM 654 C C . GLY A 1 89 ? -16.000 7.867 14.045 1.00 47.38 89 GLY A C 1
ATOM 655 O O . GLY A 1 89 ? -15.980 9.057 14.354 1.00 47.38 89 GLY A O 1
ATOM 656 N N . SER A 1 90 ? -15.240 6.955 14.648 1.00 57.38 90 SER A N 1
ATOM 657 C CA . SER A 1 90 ? -14.252 7.287 15.685 1.00 57.38 90 SER A CA 1
ATOM 658 C C . SER A 1 90 ? -12.906 7.773 15.108 1.00 57.38 90 SER A C 1
ATOM 660 O O . SER A 1 90 ? -12.513 7.422 13.990 1.00 57.38 90 SER A O 1
ATOM 662 N N . LEU A 1 91 ? -12.142 8.548 15.894 1.00 60.19 91 LEU A N 1
ATOM 663 C CA . LEU A 1 91 ? -10.765 8.977 15.579 1.00 60.19 91 LEU A CA 1
ATOM 664 C C . LEU A 1 91 ? -9.866 7.805 15.126 1.00 60.19 91 LEU A C 1
ATOM 666 O O . LEU A 1 91 ? -9.001 7.981 14.264 1.00 60.19 91 LEU A O 1
ATOM 670 N N . GLY A 1 92 ? -10.103 6.601 15.659 1.00 67.62 92 GLY A N 1
ATOM 671 C CA . GLY A 1 92 ? -9.392 5.373 15.298 1.00 67.62 92 GLY A CA 1
ATOM 672 C C . GLY A 1 92 ? -9.604 4.949 13.843 1.00 67.62 92 GLY A C 1
ATOM 673 O O . GLY A 1 92 ? -8.627 4.713 13.143 1.00 67.62 92 GLY A O 1
ATOM 674 N N . GLU A 1 93 ? -10.842 4.931 13.341 1.00 71.81 93 GLU A N 1
ATOM 675 C CA . GLU A 1 93 ? -11.141 4.573 11.941 1.00 71.81 93 GLU A CA 1
ATOM 676 C C . GLU A 1 93 ? -10.512 5.557 10.960 1.00 71.81 93 GLU A C 1
ATOM 678 O O . GLU A 1 93 ? -9.904 5.163 9.964 1.00 71.81 93 GLU A O 1
ATOM 683 N N . ARG A 1 94 ? -10.608 6.853 11.275 1.00 78.25 94 ARG A N 1
ATOM 684 C CA . ARG A 1 94 ? -9.955 7.905 10.491 1.00 78.25 94 ARG A CA 1
ATOM 685 C C . ARG A 1 94 ? -8.450 7.709 10.466 1.00 78.25 94 ARG A C 1
ATOM 687 O O . ARG A 1 94 ? -7.846 7.817 9.404 1.00 78.25 94 ARG A O 1
ATOM 694 N N . THR A 1 95 ? -7.861 7.388 11.615 1.00 81.00 95 THR A N 1
ATOM 695 C CA . THR A 1 95 ? -6.427 7.118 11.730 1.00 81.00 95 THR A CA 1
ATOM 696 C C . THR A 1 95 ? -6.039 5.898 10.902 1.00 81.00 95 THR A C 1
ATOM 698 O O . THR A 1 95 ? -5.111 5.996 10.106 1.00 81.00 95 THR A O 1
ATOM 701 N N . VAL A 1 96 ? -6.778 4.788 10.996 1.00 82.69 96 VAL A N 1
ATOM 702 C CA . VAL A 1 96 ? 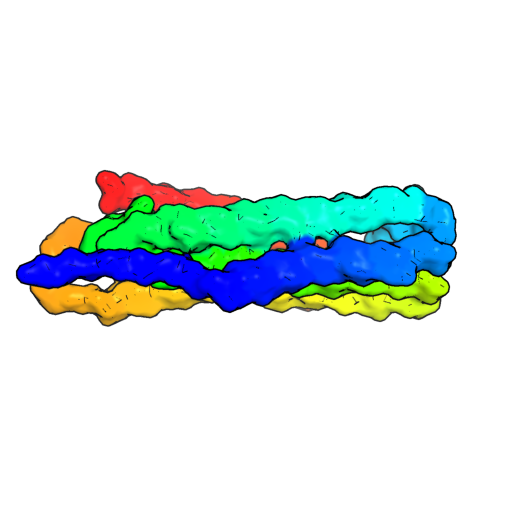-6.533 3.585 10.183 1.00 82.69 96 VAL A CA 1
ATOM 703 C C . VAL A 1 96 ? -6.628 3.903 8.698 1.00 82.69 96 VAL A C 1
ATOM 705 O O . VAL A 1 96 ? -5.734 3.524 7.947 1.00 82.69 96 VAL A O 1
ATOM 708 N N . MET A 1 97 ? -7.661 4.620 8.257 1.00 86.81 97 MET A N 1
ATOM 709 C CA . MET A 1 97 ? -7.835 4.967 6.846 1.00 86.81 97 MET A CA 1
ATOM 710 C C . MET A 1 97 ? -6.739 5.913 6.337 1.00 86.81 97 MET A C 1
ATOM 712 O O . MET A 1 97 ? -6.225 5.713 5.237 1.00 86.81 97 MET A O 1
ATOM 716 N N . VAL A 1 98 ? -6.328 6.904 7.135 1.00 89.12 98 VAL A N 1
ATOM 717 C CA . VAL A 1 98 ? -5.223 7.816 6.791 1.00 89.12 98 VAL A CA 1
ATOM 718 C C . VAL A 1 98 ? -3.892 7.068 6.735 1.00 89.12 98 VAL A C 1
ATOM 720 O O . VAL A 1 98 ? -3.168 7.196 5.751 1.00 89.12 98 VAL A O 1
ATOM 723 N N . VAL A 1 99 ? -3.581 6.245 7.738 1.00 89.06 99 VAL A N 1
ATOM 724 C CA . VAL A 1 99 ? -2.356 5.434 7.753 1.00 89.06 99 VAL A CA 1
ATOM 725 C C . VAL A 1 99 ? -2.355 4.446 6.590 1.00 89.06 99 VAL A C 1
ATOM 727 O O . VAL A 1 99 ? -1.360 4.353 5.881 1.00 89.06 99 VAL A O 1
ATOM 730 N N . SER A 1 100 ? -3.483 3.788 6.316 1.00 88.69 100 SER A N 1
ATOM 731 C CA . SER A 1 100 ? -3.629 2.893 5.162 1.00 88.69 100 SER A CA 1
ATOM 732 C C . SER A 1 100 ? -3.402 3.635 3.849 1.00 88.69 100 SER A C 1
ATOM 734 O O . SER A 1 100 ? -2.695 3.140 2.979 1.00 88.69 100 SER A O 1
ATOM 736 N N . SER A 1 101 ? -3.939 4.851 3.717 1.00 92.19 101 SER A N 1
ATOM 737 C CA . SER A 1 101 ? -3.707 5.707 2.553 1.00 92.19 101 SER A CA 1
ATOM 738 C C . SER A 1 101 ? -2.220 6.027 2.375 1.00 92.19 101 SER A C 1
ATOM 740 O O . SER A 1 101 ? -1.711 5.954 1.256 1.00 92.19 101 SER A O 1
ATOM 742 N N . ILE A 1 102 ? -1.514 6.357 3.461 1.00 93.75 102 ILE A N 1
ATOM 743 C CA . ILE A 1 102 ? -0.067 6.615 3.443 1.00 93.75 102 ILE A CA 1
ATOM 744 C C . ILE A 1 102 ? 0.695 5.350 3.029 1.00 93.75 102 ILE A C 1
ATOM 746 O O . ILE A 1 102 ? 1.487 5.403 2.093 1.00 93.75 102 ILE A O 1
ATOM 750 N N . CYS A 1 103 ? 0.414 4.213 3.669 1.00 92.06 103 CYS A N 1
ATOM 751 C CA . CYS A 1 103 ? 1.010 2.909 3.377 1.00 92.06 103 CYS A CA 1
ATOM 752 C C . CYS A 1 103 ? 0.848 2.513 1.904 1.00 92.06 103 CYS A C 1
ATOM 754 O O . CYS A 1 103 ? 1.840 2.269 1.220 1.00 92.06 103 CYS A O 1
ATOM 756 N N . VAL A 1 104 ? -0.386 2.532 1.391 1.00 91.88 104 VAL A N 1
ATOM 757 C CA . VAL A 1 104 ? -0.694 2.225 -0.015 1.00 91.88 104 VAL A CA 1
ATOM 758 C C . VAL A 1 104 ? 0.055 3.163 -0.960 1.00 91.88 104 VAL A C 1
ATOM 760 O O . VAL A 1 104 ? 0.621 2.707 -1.952 1.00 91.88 104 VAL A O 1
ATOM 763 N N . SER A 1 105 ? 0.114 4.457 -0.639 1.00 95.38 105 SER A N 1
ATOM 764 C CA . SER A 1 105 ? 0.816 5.440 -1.470 1.00 95.38 105 SER A CA 1
ATOM 765 C C . SER A 1 105 ? 2.327 5.212 -1.499 1.00 95.38 105 SER A C 1
ATOM 767 O O . SER A 1 105 ? 2.932 5.267 -2.567 1.00 95.38 105 SER A O 1
ATOM 769 N N . LEU A 1 106 ? 2.936 4.907 -0.349 1.00 94.94 106 LEU A N 1
ATOM 770 C CA . LEU A 1 106 ? 4.364 4.598 -0.254 1.00 94.94 106 LEU A CA 1
ATOM 771 C C . LEU A 1 106 ? 4.712 3.301 -0.987 1.00 94.94 106 LEU A C 1
ATOM 773 O O . LEU A 1 106 ? 5.684 3.275 -1.737 1.00 94.94 106 LEU A O 1
ATOM 777 N N . VAL A 1 107 ? 3.908 2.248 -0.822 1.00 92.44 107 VAL A N 1
ATOM 778 C CA . VAL A 1 107 ? 4.096 0.979 -1.542 1.00 92.44 107 VAL A CA 1
ATOM 779 C C . VAL A 1 107 ? 3.967 1.190 -3.048 1.00 92.44 107 VAL A C 1
ATOM 781 O O . VAL A 1 107 ? 4.810 0.703 -3.801 1.00 92.44 107 VAL A O 1
ATOM 784 N N . GLY A 1 108 ? 2.961 1.946 -3.496 1.00 93.81 108 GLY A N 1
ATOM 785 C CA . GLY A 1 108 ? 2.784 2.295 -4.905 1.00 93.81 108 GLY A CA 1
ATOM 786 C C . GLY A 1 108 ? 3.968 3.083 -5.468 1.00 93.81 108 GLY A C 1
ATOM 787 O O . GLY A 1 108 ? 4.464 2.760 -6.548 1.00 93.81 108 GLY A O 1
ATOM 788 N N . LEU A 1 109 ? 4.469 4.068 -4.715 1.00 96.38 109 LEU A N 1
ATOM 789 C CA . LEU A 1 109 ? 5.624 4.877 -5.105 1.00 96.38 109 LEU A CA 1
ATOM 790 C C . LEU A 1 109 ? 6.892 4.030 -5.214 1.00 96.38 109 LEU A C 1
ATOM 792 O O . LEU A 1 109 ? 7.555 4.062 -6.248 1.00 96.38 109 LEU A O 1
ATOM 796 N N . VAL A 1 110 ? 7.218 3.259 -4.173 1.00 94.81 110 VAL A N 1
ATOM 797 C CA . VAL A 1 110 ? 8.418 2.412 -4.151 1.00 94.81 110 VAL A CA 1
ATOM 798 C C . VAL A 1 110 ? 8.342 1.357 -5.250 1.00 94.81 110 VAL A C 1
ATOM 800 O O . VAL A 1 110 ? 9.291 1.221 -6.015 1.00 94.81 110 VAL A O 1
ATOM 803 N N . SER A 1 111 ? 7.201 0.673 -5.392 1.00 91.62 111 SER A N 1
ATOM 804 C CA . SER A 1 111 ? 7.004 -0.337 -6.441 1.00 91.62 111 SER A CA 1
ATOM 805 C C . SER A 1 111 ? 7.236 0.249 -7.832 1.00 91.62 111 SER A C 1
ATOM 807 O O . SER A 1 111 ? 7.916 -0.361 -8.654 1.00 91.62 111 SER A O 1
ATOM 809 N N . LEU A 1 112 ? 6.708 1.447 -8.093 1.00 95.06 112 LEU A N 1
ATOM 810 C CA . LEU A 1 112 ? 6.866 2.090 -9.387 1.00 95.06 112 LEU A CA 1
ATOM 811 C C . LEU A 1 112 ? 8.294 2.587 -9.627 1.00 95.06 112 LEU A C 1
ATOM 813 O O . LEU A 1 112 ? 8.805 2.383 -10.722 1.00 95.06 112 LEU A O 1
ATOM 817 N N . ILE A 1 113 ? 8.946 3.210 -8.639 1.00 95.62 113 ILE A N 1
ATOM 818 C CA . ILE A 1 113 ? 10.351 3.626 -8.766 1.00 95.62 113 ILE A CA 1
ATOM 819 C C . ILE A 1 113 ? 11.218 2.407 -9.074 1.00 95.62 113 ILE A C 1
ATOM 821 O O . ILE A 1 113 ? 11.996 2.444 -10.019 1.00 95.62 113 ILE A O 1
ATOM 825 N N . CYS A 1 114 ? 11.034 1.308 -8.343 1.00 92.81 114 CYS A N 1
ATOM 826 C CA . CYS A 1 114 ? 11.744 0.061 -8.594 1.00 92.81 114 CYS A CA 1
ATOM 827 C C . CYS A 1 114 ? 11.469 -0.489 -10.002 1.00 92.81 114 CYS A C 1
ATOM 829 O O . CYS A 1 114 ? 12.400 -0.921 -10.679 1.00 92.81 114 CYS A O 1
ATOM 831 N N . TRP A 1 115 ? 10.223 -0.420 -10.482 1.00 92.00 115 TRP A N 1
ATOM 832 C CA . TRP A 1 115 ? 9.894 -0.814 -11.854 1.00 92.00 115 TRP A CA 1
ATOM 833 C C . TRP A 1 115 ? 10.603 0.084 -12.882 1.00 92.00 115 TRP A C 1
ATOM 835 O O . TRP A 1 115 ? 11.237 -0.424 -13.805 1.00 92.00 115 TRP A O 1
ATOM 845 N N . ILE A 1 116 ? 10.580 1.409 -12.699 1.00 94.75 116 ILE A N 1
ATOM 846 C CA . ILE A 1 116 ? 11.301 2.366 -13.554 1.00 94.75 116 ILE A CA 1
ATOM 847 C C . ILE A 1 116 ? 12.801 2.052 -13.559 1.00 94.75 116 ILE A C 1
ATOM 849 O O . ILE A 1 116 ? 13.403 1.967 -14.627 1.00 94.75 116 ILE A O 1
ATOM 853 N N . THR A 1 117 ? 13.401 1.829 -12.389 1.00 93.94 117 THR A N 1
ATOM 854 C CA . THR A 1 117 ? 14.817 1.472 -12.263 1.00 93.94 117 THR A CA 1
ATOM 855 C C . THR A 1 117 ? 15.134 0.185 -13.015 1.00 93.94 117 THR A C 1
ATOM 857 O O . THR A 1 117 ? 16.057 0.188 -13.820 1.00 93.94 117 THR A O 1
ATOM 860 N N . GLY A 1 118 ? 14.354 -0.883 -12.829 1.00 90.50 118 GLY A N 1
ATOM 861 C CA . GLY A 1 118 ? 14.573 -2.147 -13.538 1.00 90.50 118 GLY A CA 1
ATOM 862 C C . GLY A 1 118 ? 14.375 -2.044 -15.055 1.00 90.50 118 GLY A C 1
ATOM 863 O O . GLY A 1 118 ? 15.009 -2.781 -15.805 1.00 90.50 118 GLY A O 1
ATOM 864 N N . ALA A 1 119 ? 13.529 -1.119 -15.520 1.00 91.38 119 ALA A N 1
ATOM 865 C CA . ALA A 1 119 ? 13.322 -0.861 -16.943 1.00 91.38 119 ALA A CA 1
ATOM 866 C C . ALA A 1 119 ? 14.453 -0.038 -17.586 1.00 91.38 119 ALA A C 1
ATOM 868 O O . ALA A 1 119 ? 14.736 -0.224 -18.768 1.00 91.38 119 ALA A O 1
ATOM 869 N N . LEU A 1 120 ? 15.080 0.876 -16.837 1.00 92.88 120 LEU A N 1
ATOM 870 C CA . LEU A 1 120 ? 16.161 1.741 -17.330 1.00 92.88 120 LEU A CA 1
ATOM 871 C C . LEU A 1 120 ? 17.560 1.143 -17.126 1.00 92.88 120 LEU A C 1
ATOM 873 O O . LEU A 1 120 ? 18.456 1.423 -17.917 1.00 92.88 120 LEU A O 1
ATOM 877 N N . ALA A 1 121 ? 17.740 0.343 -16.076 1.00 91.12 121 ALA A N 1
ATOM 878 C CA . ALA A 1 121 ? 19.000 -0.281 -15.686 1.00 91.12 121 ALA A CA 1
ATOM 879 C C . ALA A 1 121 ? 18.750 -1.762 -15.338 1.00 91.12 121 ALA A C 1
ATOM 881 O O . ALA A 1 121 ? 18.523 -2.096 -14.169 1.00 91.12 121 ALA A O 1
ATOM 882 N N . PRO A 1 122 ? 18.750 -2.666 -16.337 1.00 84.19 122 PRO A N 1
ATOM 883 C CA . PRO A 1 122 ? 18.472 -4.089 -16.136 1.00 84.19 122 PRO A CA 1
ATOM 884 C C . PRO A 1 122 ? 19.386 -4.765 -15.104 1.00 84.19 122 PRO A C 1
ATOM 886 O O . PRO A 1 122 ? 18.948 -5.654 -14.378 1.00 84.19 122 PRO A O 1
ATOM 889 N N . GLU A 1 123 ? 20.634 -4.315 -14.975 1.00 87.62 123 GLU A N 1
ATOM 890 C CA . GLU A 1 123 ? 21.588 -4.778 -13.964 1.00 87.62 123 GLU A CA 1
ATOM 891 C C . GLU A 1 123 ? 21.159 -4.455 -12.522 1.00 87.62 123 GLU A C 1
ATOM 893 O O . GLU A 1 123 ? 21.537 -5.162 -11.590 1.00 87.62 123 GLU A O 1
ATOM 898 N N . ALA A 1 124 ? 20.329 -3.425 -12.330 1.00 88.25 124 ALA A N 1
ATOM 899 C CA . ALA A 1 124 ? 19.763 -3.049 -11.037 1.00 88.25 124 ALA A CA 1
ATOM 900 C C . ALA A 1 124 ? 18.397 -3.710 -10.768 1.00 88.25 124 ALA A C 1
ATOM 902 O O . ALA A 1 124 ? 17.829 -3.519 -9.688 1.00 88.25 124 ALA A O 1
ATOM 903 N N . ALA A 1 125 ? 17.861 -4.489 -11.717 1.00 84.88 125 ALA A N 1
ATOM 904 C CA . ALA A 1 125 ? 16.518 -5.057 -11.622 1.00 84.88 125 ALA A CA 1
ATOM 905 C C . ALA A 1 125 ? 16.354 -5.997 -10.418 1.00 84.88 125 ALA A C 1
ATOM 907 O O . ALA A 1 125 ? 15.360 -5.887 -9.708 1.00 84.88 125 ALA A O 1
ATOM 908 N N . ASP A 1 126 ? 17.334 -6.861 -10.128 1.00 84.38 126 ASP A N 1
ATOM 909 C CA . ASP A 1 126 ? 17.279 -7.769 -8.968 1.00 84.38 126 ASP A CA 1
ATOM 910 C C . ASP A 1 126 ? 17.166 -6.998 -7.640 1.00 84.38 126 ASP A C 1
ATOM 912 O O . ASP A 1 126 ? 16.295 -7.276 -6.811 1.00 84.38 126 ASP A O 1
ATOM 916 N N . GLY A 1 127 ? 17.993 -5.962 -7.470 1.00 86.12 127 GLY A N 1
ATOM 917 C CA . GLY A 1 127 ? 17.925 -5.078 -6.307 1.00 86.12 127 GLY A CA 1
ATOM 918 C C . GLY A 1 127 ? 16.576 -4.364 -6.212 1.00 86.12 127 GLY A C 1
ATOM 919 O O . GLY A 1 127 ? 15.954 -4.356 -5.150 1.00 86.12 127 GLY A O 1
ATOM 920 N N . ALA A 1 128 ? 16.079 -3.837 -7.332 1.00 87.81 128 ALA A N 1
ATOM 921 C CA . ALA A 1 128 ? 14.797 -3.148 -7.395 1.00 87.81 128 ALA A CA 1
ATOM 922 C C . ALA A 1 128 ? 13.613 -4.065 -7.038 1.00 87.81 128 ALA A C 1
ATOM 924 O O . ALA A 1 128 ? 12.740 -3.664 -6.268 1.00 87.81 128 ALA A O 1
ATOM 925 N N . ILE A 1 129 ? 13.598 -5.309 -7.521 1.00 83.88 129 ILE A N 1
ATOM 926 C CA . ILE A 1 129 ? 12.565 -6.302 -7.186 1.00 83.88 129 ILE A CA 1
ATOM 927 C C . ILE A 1 129 ? 12.597 -6.622 -5.694 1.00 83.88 129 ILE A C 1
ATOM 929 O O . ILE A 1 129 ? 11.545 -6.649 -5.051 1.00 83.88 129 ILE A O 1
ATOM 933 N N . LYS A 1 130 ? 13.788 -6.823 -5.118 1.00 85.62 130 LYS A N 1
ATOM 934 C CA . LYS A 1 130 ? 13.948 -7.069 -3.677 1.00 85.62 130 LYS A CA 1
ATOM 935 C C . LYS A 1 130 ? 13.444 -5.890 -2.850 1.00 85.62 130 LYS A C 1
ATOM 937 O O . LYS A 1 130 ? 12.710 -6.101 -1.888 1.00 85.62 130 LYS A O 1
ATOM 942 N N . THR A 1 131 ? 13.761 -4.658 -3.245 1.00 86.81 131 THR A N 1
ATOM 943 C CA . THR A 1 131 ? 13.273 -3.447 -2.569 1.00 86.81 131 THR A CA 1
ATOM 944 C C . THR A 1 131 ? 11.756 -3.296 -2.683 1.00 86.81 131 THR A C 1
ATOM 946 O O . THR A 1 131 ? 11.095 -3.044 -1.674 1.00 86.81 131 THR A O 1
ATOM 949 N N . ALA A 1 132 ? 11.181 -3.502 -3.873 1.00 86.69 132 ALA A N 1
ATOM 950 C CA . ALA A 1 132 ? 9.733 -3.482 -4.064 1.00 86.69 132 ALA A CA 1
ATOM 951 C C . ALA A 1 132 ? 9.055 -4.546 -3.190 1.00 86.69 132 ALA A C 1
ATOM 953 O O . ALA A 1 132 ? 8.111 -4.241 -2.461 1.00 86.69 132 ALA A O 1
ATOM 954 N N . THR A 1 133 ? 9.592 -5.766 -3.184 1.00 83.06 133 THR A N 1
ATOM 955 C CA . THR A 1 133 ? 9.103 -6.878 -2.363 1.00 83.06 133 THR A CA 1
ATOM 956 C C . THR A 1 133 ? 9.151 -6.535 -0.873 1.00 83.06 133 THR A C 1
ATOM 958 O O . THR A 1 133 ? 8.148 -6.681 -0.178 1.00 83.06 133 THR A O 1
ATOM 961 N N . LEU A 1 134 ? 10.270 -5.991 -0.390 1.00 84.25 134 LEU A N 1
ATOM 962 C CA . LEU A 1 134 ? 10.422 -5.551 0.997 1.00 84.25 134 LEU A CA 1
ATOM 963 C C . LEU A 1 134 ? 9.410 -4.456 1.367 1.00 84.25 134 LEU A C 1
ATOM 965 O O . LEU A 1 134 ? 8.847 -4.478 2.461 1.00 84.25 134 LEU A O 1
ATOM 969 N N . SER A 1 135 ? 9.116 -3.522 0.456 1.00 86.75 135 SER A N 1
ATOM 970 C CA . SER A 1 135 ? 8.098 -2.494 0.706 1.00 86.75 135 SER A CA 1
ATOM 971 C C . SER A 1 135 ? 6.706 -3.099 0.924 1.00 86.75 135 SER A C 1
ATOM 973 O O . SER A 1 135 ? 6.002 -2.686 1.842 1.00 86.75 135 SER A O 1
ATOM 975 N N . TRP A 1 136 ? 6.340 -4.141 0.169 1.00 82.62 136 TRP A N 1
ATOM 976 C CA . TRP A 1 136 ? 5.088 -4.882 0.358 1.00 82.62 136 TRP A CA 1
ATOM 977 C C . TRP A 1 136 ? 5.065 -5.688 1.663 1.00 82.62 136 TRP A C 1
ATOM 979 O O . TRP A 1 136 ? 4.013 -5.822 2.288 1.00 82.62 136 TRP A O 1
ATOM 989 N N . GLN A 1 137 ? 6.217 -6.199 2.104 1.00 83.31 137 GLN A N 1
ATOM 990 C CA . GLN A 1 137 ? 6.358 -6.914 3.377 1.00 83.31 137 GLN A CA 1
ATOM 991 C C . GLN A 1 137 ? 6.186 -5.988 4.586 1.00 83.31 137 GLN A C 1
ATOM 993 O O . GLN A 1 137 ? 5.540 -6.365 5.561 1.00 83.31 137 GLN A O 1
ATOM 998 N N . VAL A 1 138 ? 6.767 -4.786 4.530 1.00 80.31 138 VAL A N 1
ATOM 999 C CA . VAL A 1 138 ? 6.828 -3.874 5.681 1.00 80.31 138 VAL A CA 1
ATOM 1000 C C . VAL A 1 138 ? 5.671 -2.883 5.691 1.00 80.31 138 VAL A C 1
ATOM 1002 O O . VAL A 1 138 ? 5.067 -2.677 6.736 1.00 80.31 138 VAL A O 1
ATOM 1005 N N . LEU A 1 139 ? 5.360 -2.262 4.551 1.00 83.44 139 LEU A N 1
ATOM 1006 C CA . LEU A 1 139 ? 4.406 -1.150 4.442 1.00 83.44 139 LEU A CA 1
ATOM 1007 C C . LEU A 1 139 ? 3.068 -1.552 3.807 1.00 83.44 139 LEU A C 1
ATOM 1009 O O . LEU A 1 139 ? 2.158 -0.731 3.774 1.00 83.44 139 LEU A O 1
ATOM 1013 N N . GLY A 1 140 ? 2.946 -2.780 3.293 1.00 81.62 140 GLY A N 1
ATOM 1014 C CA . GLY A 1 140 ? 1.730 -3.287 2.656 1.00 81.62 140 GLY A CA 1
ATOM 1015 C C . GLY A 1 140 ? 0.623 -3.665 3.646 1.00 81.62 140 GLY A C 1
ATOM 1016 O O . GLY A 1 140 ? 0.417 -3.035 4.684 1.00 81.62 140 GLY A O 1
ATOM 1017 N N . VAL A 1 141 ? -0.096 -4.743 3.332 1.00 84.19 141 VAL A N 1
ATOM 1018 C CA . VAL A 1 141 ? -1.185 -5.286 4.166 1.00 84.19 141 VAL A CA 1
ATOM 1019 C C . VAL A 1 141 ? -0.767 -5.541 5.632 1.00 84.19 141 VAL A C 1
ATOM 1021 O O . VAL A 1 141 ? -1.564 -5.225 6.519 1.00 84.19 141 VAL A O 1
ATOM 1024 N N . PRO A 1 142 ? 0.460 -6.023 5.941 1.00 88.12 142 PRO A N 1
ATOM 1025 C CA . PRO A 1 142 ? 0.882 -6.256 7.324 1.00 88.12 142 PRO A CA 1
ATOM 1026 C C . PRO A 1 142 ? 0.824 -5.006 8.211 1.00 88.12 142 PRO A C 1
ATOM 1028 O O . PRO A 1 142 ? 0.252 -5.062 9.299 1.00 88.12 142 PRO A O 1
ATOM 1031 N N . ALA A 1 143 ? 1.348 -3.866 7.744 1.00 86.88 143 ALA A N 1
ATOM 1032 C CA . ALA A 1 143 ? 1.330 -2.614 8.506 1.00 86.88 143 ALA A CA 1
ATOM 1033 C C . ALA A 1 143 ? -0.096 -2.138 8.795 1.00 86.88 143 ALA A C 1
ATOM 1035 O O . ALA A 1 143 ? -0.395 -1.724 9.915 1.00 86.88 143 ALA A O 1
ATOM 1036 N N . ILE A 1 144 ? -0.984 -2.243 7.803 1.00 86.00 144 ILE A N 1
ATOM 1037 C CA . ILE A 1 144 ? -2.392 -1.858 7.943 1.00 86.00 144 ILE A CA 1
ATOM 1038 C C . ILE A 1 144 ? -3.064 -2.695 9.036 1.00 86.00 144 ILE A C 1
ATOM 1040 O O . ILE A 1 144 ? -3.728 -2.146 9.914 1.00 86.00 144 ILE A O 1
ATOM 1044 N N . PHE A 1 145 ? -2.849 -4.012 9.020 1.00 88.69 145 PHE A N 1
ATOM 1045 C CA . PHE A 1 145 ? -3.419 -4.932 10.003 1.00 88.69 145 PHE A CA 1
ATOM 1046 C C . PHE A 1 145 ? -2.862 -4.712 11.412 1.00 88.69 145 PHE A C 1
ATOM 1048 O O . PHE A 1 145 ? -3.627 -4.731 12.375 1.00 88.69 145 PHE A O 1
ATOM 1055 N N . LEU A 1 146 ? -1.561 -4.442 11.538 1.00 89.38 146 LEU A N 1
ATOM 1056 C CA . LEU A 1 146 ? -0.936 -4.126 12.822 1.00 89.38 146 LEU A CA 1
ATOM 1057 C C . LEU A 1 146 ? -1.496 -2.829 13.414 1.00 89.38 146 LEU A C 1
ATOM 1059 O O . LEU A 1 146 ? -1.913 -2.820 14.569 1.00 89.38 146 LEU A O 1
ATOM 1063 N N . VAL A 1 147 ? -1.555 -1.750 12.629 1.00 86.44 147 VAL A N 1
ATOM 1064 C CA . VAL A 1 147 ? -2.058 -0.451 13.104 1.00 86.44 147 VAL A CA 1
ATOM 1065 C C . VAL A 1 147 ? -3.540 -0.535 13.457 1.00 86.44 147 VAL A C 1
ATOM 1067 O O . VAL A 1 147 ? -3.932 -0.105 14.541 1.00 86.44 147 VAL A O 1
ATOM 1070 N N . ALA A 1 148 ? -4.360 -1.125 12.584 1.00 83.88 148 ALA A N 1
ATOM 1071 C CA . ALA A 1 148 ? -5.781 -1.309 12.853 1.00 83.88 148 ALA A CA 1
ATOM 1072 C C . ALA A 1 148 ? -6.019 -2.182 14.091 1.00 83.88 148 ALA A C 1
ATOM 1074 O O . ALA A 1 148 ? -6.827 -1.825 14.947 1.00 83.88 148 ALA A O 1
ATOM 1075 N N . GLY A 1 149 ? -5.267 -3.276 14.226 1.00 85.44 149 GLY A N 1
ATOM 1076 C CA . GLY A 1 149 ? -5.366 -4.169 15.370 1.00 85.44 149 GLY A CA 1
ATOM 1077 C C . GLY A 1 149 ? -4.953 -3.515 16.690 1.00 85.44 149 GLY A C 1
ATOM 1078 O O . GLY A 1 149 ? -5.673 -3.641 17.679 1.00 85.44 149 GLY A O 1
ATOM 1079 N N . ILE A 1 150 ? -3.845 -2.762 16.703 1.00 85.75 150 ILE A N 1
ATOM 1080 C CA . ILE A 1 150 ? -3.382 -2.016 17.883 1.00 85.75 150 ILE A CA 1
ATOM 1081 C C . ILE A 1 150 ? -4.415 -0.967 18.288 1.00 85.75 150 ILE A C 1
ATOM 1083 O O . ILE A 1 150 ? -4.766 -0.893 19.460 1.00 85.75 150 ILE A O 1
ATOM 1087 N N . LEU A 1 151 ? -4.934 -0.176 17.346 1.00 81.69 151 LEU A N 1
ATOM 1088 C CA . LEU A 1 151 ? -5.926 0.855 17.660 1.00 81.69 151 LEU A CA 1
ATOM 1089 C C . LEU A 1 151 ? -7.215 0.252 18.228 1.00 81.69 151 LEU A C 1
ATOM 1091 O O . LEU A 1 151 ? -7.774 0.792 19.183 1.00 81.69 151 LEU A O 1
ATOM 1095 N N . LEU A 1 152 ? -7.654 -0.888 17.692 1.00 77.75 152 LEU A N 1
ATOM 1096 C CA . LEU A 1 152 ? -8.836 -1.588 18.185 1.00 77.75 152 LEU A CA 1
ATOM 1097 C C . LEU A 1 152 ? -8.603 -2.194 19.581 1.00 77.75 152 LEU A C 1
ATOM 1099 O O . LEU A 1 152 ? -9.464 -2.091 20.454 1.00 77.75 152 LEU A O 1
ATOM 1103 N N . ALA A 1 153 ? -7.412 -2.748 19.828 1.00 78.56 153 ALA A N 1
ATOM 1104 C CA . ALA A 1 153 ? -7.024 -3.256 21.141 1.00 78.56 153 ALA A CA 1
ATOM 1105 C C . ALA A 1 153 ? -6.880 -2.131 22.182 1.00 78.56 153 ALA A C 1
ATOM 1107 O O . ALA A 1 153 ? -7.389 -2.265 23.292 1.00 78.56 153 ALA A O 1
ATOM 1108 N N . LEU A 1 154 ? -6.252 -1.005 21.834 1.00 75.69 154 LEU A N 1
ATOM 1109 C CA . LEU A 1 154 ? -6.104 0.146 22.731 1.00 75.69 154 LEU A CA 1
ATOM 1110 C C . LEU A 1 154 ? -7.452 0.789 23.065 1.00 75.69 154 LEU A C 1
ATOM 1112 O O . LEU A 1 154 ? -7.661 1.178 24.210 1.00 75.69 154 LEU A O 1
ATOM 1116 N N . ARG A 1 155 ? -8.396 0.847 22.113 1.00 71.81 155 ARG A N 1
ATOM 1117 C CA . ARG A 1 155 ? -9.755 1.340 22.387 1.00 71.81 155 ARG A CA 1
ATOM 1118 C C . ARG A 1 155 ? -10.434 0.527 23.484 1.00 71.81 155 ARG A C 1
ATOM 1120 O O . ARG A 1 155 ? -11.058 1.117 24.359 1.00 71.81 155 ARG A O 1
ATOM 1127 N N . SER A 1 156 ? -10.242 -0.793 23.483 1.00 69.38 156 SER A N 1
ATOM 1128 C CA . SER A 1 156 ? -10.816 -1.662 24.514 1.00 69.38 156 SER A CA 1
ATOM 1129 C C . SER A 1 156 ? -10.312 -1.363 25.934 1.00 69.38 156 SER A C 1
ATOM 1131 O O . SER A 1 156 ? -10.989 -1.701 26.898 1.00 69.38 156 SER A O 1
ATOM 1133 N N . LEU A 1 157 ? -9.142 -0.722 26.074 1.00 69.75 157 LEU A N 1
ATOM 1134 C CA . LEU A 1 157 ? -8.569 -0.350 27.373 1.00 69.75 157 LEU A CA 1
ATOM 1135 C C . LEU A 1 157 ? -9.187 0.928 27.956 1.00 69.75 157 LEU A C 1
ATOM 1137 O O . LEU A 1 157 ? -9.112 1.129 29.162 1.00 69.75 157 LEU A O 1
ATOM 1141 N N . ASN A 1 158 ? -9.817 1.766 27.128 1.00 70.19 158 ASN A N 1
ATOM 1142 C CA . ASN A 1 158 ? -10.489 3.000 27.549 1.00 70.19 158 ASN A CA 1
ATOM 1143 C C . ASN A 1 158 ? -11.987 2.773 27.840 1.00 70.19 158 ASN A C 1
ATOM 1145 O O . ASN A 1 158 ? -12.814 3.645 27.570 1.00 70.19 158 ASN A O 1
ATOM 1149 N N . MET A 1 159 ? -12.359 1.584 28.319 1.00 69.88 159 MET A N 1
ATOM 1150 C CA . MET A 1 159 ? -13.737 1.288 28.713 1.00 69.88 159 MET A CA 1
ATOM 1151 C C . MET A 1 159 ? -14.091 2.064 29.994 1.00 69.88 159 MET A C 1
ATOM 1153 O O . MET A 1 159 ? -13.323 1.988 30.955 1.00 69.88 159 MET A O 1
ATOM 1157 N N . PRO A 1 160 ? -15.214 2.805 30.038 1.00 72.06 160 PR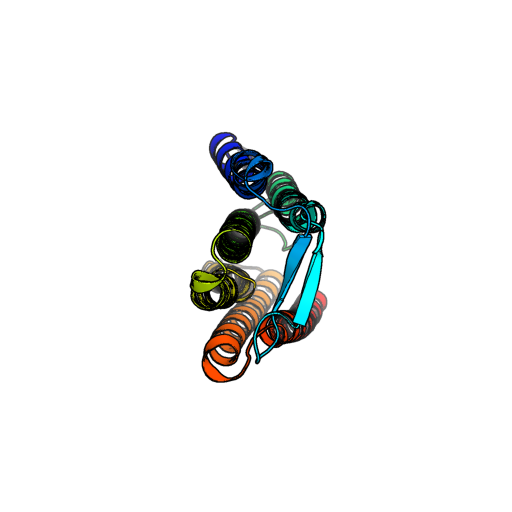O A N 1
ATOM 1158 C CA . PRO A 1 160 ? -15.710 3.399 31.279 1.00 72.06 160 PRO A CA 1
ATOM 1159 C C . PRO A 1 160 ? -16.026 2.322 32.326 1.00 72.06 160 PRO A C 1
ATOM 1161 O O . PRO A 1 160 ? -16.527 1.258 31.971 1.00 72.06 160 PRO A O 1
ATOM 1164 N N . GLU A 1 161 ? -15.765 2.598 33.607 1.00 73.00 161 GLU A N 1
ATOM 1165 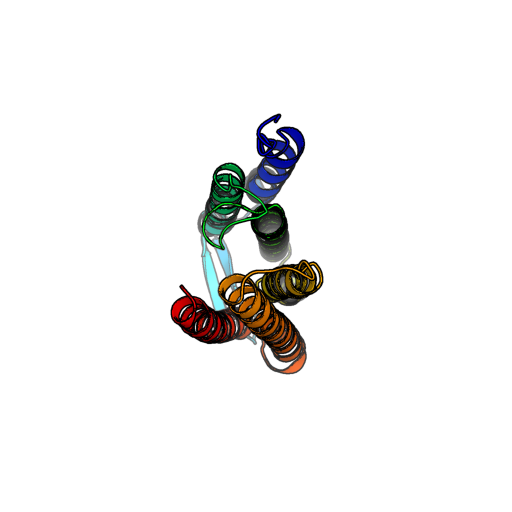C CA . GLU A 1 161 ? -16.074 1.666 34.710 1.00 73.00 161 GLU A CA 1
ATOM 1166 C C . GLU A 1 161 ? -17.586 1.443 34.905 1.00 73.00 161 GLU A C 1
ATOM 1168 O O . GLU A 1 161 ? -17.990 0.457 35.513 1.00 73.00 161 GLU A O 1
ATOM 1173 N N . ASP A 1 162 ? -18.418 2.348 34.386 1.00 76.50 162 ASP A N 1
ATOM 1174 C CA . ASP A 1 162 ? -19.881 2.345 34.461 1.00 76.50 162 ASP A CA 1
ATOM 1175 C C . ASP A 1 162 ? -20.555 2.002 33.120 1.00 76.50 162 ASP A C 1
ATOM 1177 O O . ASP A 1 162 ? -21.727 2.317 32.905 1.00 76.50 162 ASP A O 1
ATOM 1181 N N . ALA A 1 163 ? -19.817 1.377 32.197 1.00 68.31 163 ALA A N 1
ATOM 1182 C CA . ALA A 1 163 ? -20.339 1.016 30.887 1.00 68.31 163 ALA A CA 1
ATOM 1183 C C . ALA A 1 163 ? -21.535 0.051 30.991 1.00 68.31 163 ALA A C 1
ATOM 1185 O O . ALA A 1 163 ? -21.536 -0.904 31.765 1.00 68.31 163 ALA A O 1
ATOM 1186 N N . GLU A 1 164 ? -22.565 0.277 30.171 1.00 77.31 164 GLU A N 1
ATOM 1187 C CA . GLU A 1 164 ? -23.679 -0.668 30.061 1.00 77.31 164 GLU A CA 1
ATOM 1188 C C . GLU A 1 164 ? -23.175 -2.034 29.563 1.00 77.31 164 GLU A C 1
ATOM 1190 O O . GLU A 1 164 ? -22.259 -2.109 28.748 1.00 77.31 164 GLU A O 1
ATOM 1195 N N . MET A 1 165 ? -23.822 -3.125 29.976 1.00 72.00 165 MET A N 1
ATOM 1196 C CA . MET A 1 165 ? -23.420 -4.500 29.630 1.00 72.00 165 MET A CA 1
ATOM 1197 C C . MET A 1 165 ? -23.199 -4.722 28.119 1.00 72.00 165 MET A C 1
ATOM 1199 O O . MET A 1 165 ? -22.245 -5.383 27.716 1.00 72.00 165 MET A O 1
ATOM 1203 N N . LEU A 1 166 ? -24.040 -4.125 27.264 1.00 66.75 166 LEU A N 1
ATOM 1204 C CA . LEU A 1 166 ? -23.886 -4.205 25.803 1.00 66.75 166 LEU A CA 1
ATOM 1205 C C . LEU A 1 166 ? -22.620 -3.487 25.303 1.00 66.75 166 LEU A C 1
ATOM 1207 O O . LEU A 1 166 ? -21.985 -3.941 24.352 1.00 66.75 166 LEU A O 1
ATOM 1211 N N . LEU A 1 167 ? -22.232 -2.380 25.941 1.00 70.94 167 LEU A N 1
ATOM 1212 C CA . LEU A 1 167 ? -20.983 -1.676 25.649 1.00 70.94 167 LEU A CA 1
ATOM 1213 C C . LEU A 1 167 ? -19.778 -2.504 26.108 1.00 70.94 167 LEU A C 1
ATOM 1215 O O . LEU A 1 167 ? -18.805 -2.611 25.364 1.00 70.94 167 LEU A O 1
ATOM 1219 N N . GLU A 1 168 ? -19.846 -3.151 27.272 1.00 72.81 168 GLU A N 1
ATOM 1220 C CA . GLU A 1 168 ? -18.774 -4.036 27.746 1.00 72.81 168 GLU A CA 1
ATOM 1221 C C . GLU A 1 168 ? -18.509 -5.197 26.771 1.00 72.81 168 GLU A C 1
ATOM 1223 O O . GLU A 1 168 ? -17.359 -5.458 26.397 1.00 72.81 168 GLU A O 1
ATOM 1228 N N . GLU A 1 169 ? -19.567 -5.858 26.288 1.00 75.06 169 GLU A N 1
ATOM 1229 C CA . GLU A 1 169 ? -19.457 -6.937 25.298 1.00 75.06 169 GLU A CA 1
ATOM 1230 C C . GLU A 1 169 ? -18.848 -6.445 23.975 1.00 75.06 169 GLU A C 1
ATOM 1232 O O . GLU A 1 169 ? -17.974 -7.108 23.399 1.00 75.06 169 GLU A O 1
ATOM 1237 N N . GLN A 1 170 ? -19.228 -5.247 23.520 1.00 74.94 170 GLN A N 1
ATOM 1238 C CA . GLN A 1 170 ? -18.645 -4.620 22.332 1.00 74.94 170 GLN A CA 1
ATOM 1239 C C . GLN A 1 170 ? -17.152 -4.318 22.505 1.00 74.94 170 GLN A C 1
ATOM 1241 O O . GLN A 1 170 ? -16.358 -4.624 21.611 1.00 74.94 170 GLN A O 1
ATOM 1246 N N . TYR A 1 171 ? -16.737 -3.760 23.645 1.00 77.19 171 TYR A N 1
ATOM 1247 C CA . TYR A 1 171 ? -15.326 -3.490 23.941 1.00 77.19 171 TYR A CA 1
ATOM 1248 C C . TYR A 1 171 ? -14.510 -4.788 24.011 1.00 77.19 171 TYR A C 1
ATOM 1250 O O . TYR A 1 171 ? -13.380 -4.851 23.511 1.00 77.19 171 TYR A O 1
ATOM 1258 N N . HIS A 1 172 ? -15.094 -5.860 24.551 1.00 79.62 172 HIS A N 1
ATOM 1259 C CA . HIS A 1 172 ? -14.455 -7.169 24.573 1.00 79.62 172 HIS A CA 1
ATOM 1260 C C . HIS A 1 172 ? -14.282 -7.756 23.163 1.00 79.62 172 HIS A C 1
ATOM 1262 O O . HIS A 1 172 ? -13.191 -8.219 22.809 1.00 79.62 172 HIS A O 1
ATOM 1268 N N . ALA A 1 173 ? -15.319 -7.671 22.324 1.00 80.62 173 ALA A N 1
ATOM 1269 C CA . ALA A 1 173 ? -15.257 -8.091 20.927 1.00 80.62 173 ALA A CA 1
ATOM 1270 C C . ALA A 1 173 ? -14.204 -7.293 20.138 1.00 80.62 173 ALA A C 1
ATOM 1272 O O . ALA A 1 173 ? -13.436 -7.882 19.375 1.00 80.62 173 ALA A O 1
ATOM 1273 N N . GLN A 1 174 ? -14.102 -5.980 20.371 1.00 78.88 174 GLN A N 1
ATOM 1274 C CA . GLN A 1 174 ? -13.063 -5.128 19.787 1.00 78.88 174 GLN A CA 1
ATOM 1275 C C . GLN A 1 174 ? -11.660 -5.565 20.218 1.00 78.88 174 GLN A C 1
ATOM 1277 O O . GLN A 1 174 ? -10.777 -5.689 19.372 1.00 78.88 174 GLN A O 1
ATOM 1282 N N . ARG A 1 175 ? -11.445 -5.890 21.498 1.00 82.81 175 ARG A N 1
ATOM 1283 C CA . ARG A 1 175 ? -10.143 -6.386 21.967 1.00 82.81 175 ARG A CA 1
ATOM 1284 C C . ARG A 1 175 ? -9.712 -7.653 21.232 1.00 82.81 175 ARG A C 1
ATOM 1286 O O . ARG A 1 175 ? -8.565 -7.758 20.798 1.00 82.81 175 ARG A O 1
ATOM 1293 N N . ILE A 1 176 ? -10.632 -8.608 21.089 1.00 85.81 176 ILE A N 1
ATOM 1294 C CA . ILE A 1 176 ? -10.369 -9.888 20.419 1.00 85.81 176 ILE A CA 1
ATOM 1295 C C . ILE A 1 176 ? -10.134 -9.667 18.923 1.00 85.81 176 ILE A C 1
ATOM 1297 O O . ILE A 1 176 ? -9.153 -10.172 18.378 1.00 85.81 176 ILE A O 1
ATOM 1301 N N . ALA A 1 177 ? -10.986 -8.879 18.265 1.00 85.38 177 ALA A N 1
ATOM 1302 C CA . ALA A 1 177 ? -10.812 -8.517 16.863 1.00 85.38 177 ALA A CA 1
ATOM 1303 C C . ALA A 1 177 ? -9.466 -7.810 16.629 1.00 85.38 177 ALA A C 1
ATOM 1305 O O . ALA A 1 177 ? -8.751 -8.143 15.686 1.00 85.38 177 ALA A O 1
ATOM 1306 N N . GLY A 1 178 ? -9.078 -6.901 17.526 1.00 86.06 178 GLY A N 1
ATOM 1307 C CA . GLY A 1 178 ? -7.807 -6.189 17.464 1.00 86.06 178 GLY A CA 1
ATOM 1308 C C . GLY A 1 178 ? -6.621 -7.140 17.577 1.00 86.06 178 GLY A C 1
ATOM 1309 O O . GLY A 1 178 ? -5.714 -7.100 16.748 1.00 86.06 178 GLY A O 1
ATOM 1310 N N . ALA A 1 179 ? -6.671 -8.071 18.533 1.00 89.31 179 ALA A N 1
ATOM 1311 C CA . ALA A 1 179 ? -5.661 -9.113 18.682 1.00 89.31 179 ALA A CA 1
ATOM 1312 C C . ALA A 1 179 ? -5.556 -10.009 17.434 1.00 89.31 179 ALA A C 1
ATOM 1314 O O . ALA A 1 179 ? -4.446 -10.268 16.973 1.00 89.31 179 ALA A O 1
ATOM 1315 N N . ILE A 1 180 ? -6.683 -10.426 16.843 1.00 90.38 180 ILE A N 1
ATOM 1316 C CA . ILE A 1 180 ? -6.699 -11.201 15.589 1.00 90.38 180 ILE A CA 1
ATOM 1317 C C . ILE A 1 180 ? -6.005 -10.426 14.470 1.00 90.38 180 ILE A C 1
ATOM 1319 O O . ILE A 1 180 ? -5.175 -10.993 13.762 1.00 90.38 180 ILE A O 1
ATOM 1323 N N . MET A 1 181 ? -6.306 -9.135 14.320 1.00 90.94 181 MET A N 1
ATOM 1324 C CA . MET A 1 181 ? -5.682 -8.302 13.293 1.00 90.94 181 MET A CA 1
ATOM 1325 C C . MET A 1 181 ? -4.175 -8.136 13.517 1.00 90.94 181 MET A C 1
ATOM 1327 O O . MET A 1 181 ? -3.413 -8.278 12.563 1.00 90.94 181 MET A O 1
ATOM 1331 N N . VAL A 1 182 ? -3.728 -7.914 14.760 1.00 93.12 182 VAL A N 1
ATOM 1332 C CA . VAL A 1 182 ? -2.293 -7.842 15.087 1.00 93.12 182 VAL A CA 1
ATOM 1333 C C . VAL A 1 182 ? -1.593 -9.159 14.759 1.00 93.12 182 VAL A C 1
ATOM 1335 O O . VAL A 1 182 ? -0.557 -9.154 14.095 1.00 93.12 182 VAL A O 1
ATOM 1338 N N . VAL A 1 183 ? -2.168 -10.290 15.176 1.00 94.12 183 VAL A N 1
ATOM 1339 C CA . VAL A 1 183 ? -1.606 -11.619 14.900 1.00 94.12 183 VAL A CA 1
ATOM 1340 C C . VAL A 1 183 ? -1.559 -11.879 13.397 1.00 94.12 183 VAL A C 1
ATOM 1342 O O . VAL A 1 183 ? -0.525 -12.304 12.893 1.00 94.12 183 VAL A O 1
ATOM 1345 N N . ALA A 1 184 ? -2.625 -11.568 12.659 1.00 93.19 184 ALA A N 1
ATOM 1346 C CA . ALA A 1 184 ? -2.654 -11.711 11.207 1.00 93.19 184 ALA A CA 1
ATOM 1347 C C . ALA A 1 184 ? -1.587 -10.838 10.526 1.00 93.19 184 ALA A C 1
ATOM 1349 O O . ALA A 1 184 ? -0.865 -11.328 9.661 1.00 93.19 184 ALA A O 1
ATOM 1350 N N . GLY A 1 185 ? -1.432 -9.579 10.951 1.00 92.25 185 GLY A N 1
ATOM 1351 C CA . GLY A 1 185 ? -0.373 -8.679 10.487 1.00 92.25 185 GLY A CA 1
ATOM 1352 C C . GLY A 1 185 ? 1.029 -9.241 10.727 1.00 92.25 185 GLY A C 1
ATOM 1353 O O . GLY A 1 185 ? 1.842 -9.295 9.804 1.00 92.25 185 GLY A O 1
ATOM 1354 N N . ALA A 1 186 ? 1.293 -9.733 11.938 1.00 92.44 186 ALA A N 1
ATOM 1355 C CA . ALA A 1 186 ? 2.571 -10.343 12.293 1.00 92.44 186 ALA A CA 1
ATOM 1356 C C . ALA A 1 186 ? 2.845 -11.629 11.495 1.00 92.44 186 ALA A C 1
ATOM 1358 O O . ALA A 1 186 ? 3.938 -11.796 10.958 1.00 92.44 186 ALA A O 1
ATOM 1359 N N . VAL A 1 187 ? 1.849 -12.510 11.357 1.00 92.88 187 VAL A N 1
ATOM 1360 C CA . VAL A 1 187 ? 1.953 -13.741 10.557 1.00 92.88 187 VAL A CA 1
ATOM 1361 C C . VAL A 1 187 ? 2.233 -13.408 9.096 1.00 92.88 187 VAL A C 1
ATOM 1363 O O . VAL A 1 187 ? 3.129 -14.005 8.504 1.00 92.88 187 VAL A O 1
ATOM 1366 N N . MET A 1 188 ? 1.531 -12.427 8.522 1.00 92.19 188 MET A N 1
ATOM 1367 C CA . MET A 1 188 ? 1.803 -11.971 7.161 1.00 92.19 188 MET A CA 1
ATOM 1368 C C . MET A 1 188 ? 3.240 -11.461 7.017 1.00 92.19 188 MET A C 1
ATOM 1370 O O . MET A 1 188 ? 3.910 -11.853 6.065 1.00 92.19 188 MET A O 1
ATOM 1374 N N . ALA A 1 189 ? 3.738 -10.644 7.951 1.00 89.19 189 ALA A N 1
ATOM 1375 C CA . ALA A 1 189 ? 5.111 -10.138 7.912 1.00 89.19 189 ALA A CA 1
ATOM 1376 C C . ALA A 1 189 ? 6.148 -11.274 7.993 1.00 89.19 189 ALA A C 1
ATOM 1378 O O . ALA A 1 189 ? 7.055 -11.339 7.165 1.00 89.19 189 ALA A O 1
ATOM 1379 N N . VAL A 1 190 ? 5.979 -12.209 8.935 1.00 90.38 190 VAL A N 1
ATOM 1380 C CA . VAL A 1 190 ? 6.892 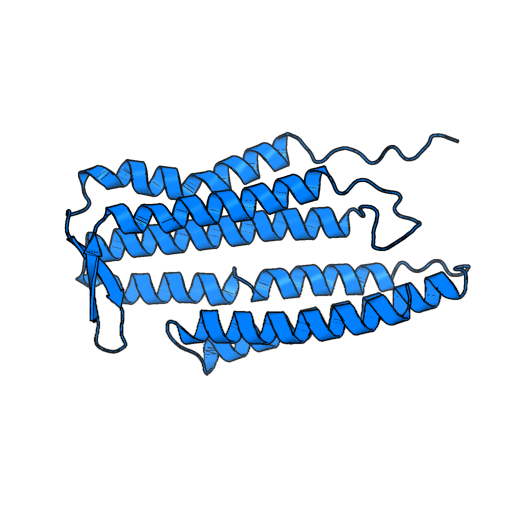-13.348 9.134 1.00 90.38 190 VAL A CA 1
ATOM 1381 C C . VAL A 1 190 ? 6.883 -14.289 7.931 1.00 90.38 190 VAL A C 1
ATOM 1383 O O . VAL A 1 190 ? 7.945 -14.632 7.416 1.00 90.38 190 VAL A O 1
ATOM 1386 N N . LEU A 1 191 ? 5.702 -14.681 7.443 1.00 89.12 191 LEU A N 1
ATOM 1387 C CA . LEU A 1 191 ? 5.595 -15.547 6.268 1.00 89.12 191 LEU A CA 1
ATOM 1388 C C . LEU A 1 191 ? 6.172 -14.869 5.034 1.00 89.12 191 LEU A C 1
ATOM 1390 O O . LEU A 1 191 ? 6.889 -15.513 4.274 1.00 89.12 191 LEU A O 1
ATOM 1394 N N . SER A 1 192 ? 5.910 -13.575 4.853 1.00 86.56 192 SER A N 1
ATOM 1395 C CA . SER A 1 192 ? 6.459 -12.846 3.714 1.00 86.56 192 SER A CA 1
ATOM 1396 C C . SER A 1 192 ? 7.981 -12.704 3.794 1.00 86.56 192 SER A C 1
ATOM 1398 O O . SER A 1 192 ? 8.614 -12.650 2.749 1.00 86.56 192 SER A O 1
ATOM 1400 N N . ALA A 1 193 ? 8.566 -12.658 4.996 1.00 83.38 193 ALA A N 1
ATOM 1401 C CA . ALA A 1 193 ? 10.010 -12.547 5.196 1.00 83.38 193 ALA A CA 1
ATOM 1402 C C . ALA A 1 193 ? 10.758 -13.887 5.093 1.00 83.38 193 ALA A C 1
ATOM 1404 O O . ALA A 1 193 ? 11.911 -13.903 4.667 1.00 83.38 193 ALA A O 1
ATOM 1405 N N . LEU A 1 194 ? 10.136 -14.995 5.512 1.00 85.00 194 LEU A N 1
ATOM 1406 C CA . LEU A 1 194 ? 10.831 -16.277 5.697 1.00 85.00 194 LEU A CA 1
ATOM 1407 C C . LEU A 1 194 ? 10.394 -17.386 4.735 1.00 85.00 194 LEU A C 1
ATOM 1409 O O . LEU A 1 194 ? 11.145 -18.338 4.542 1.00 85.00 194 LEU A O 1
ATOM 1413 N N . VAL A 1 195 ? 9.180 -17.310 4.181 1.00 84.31 195 VAL A N 1
ATOM 1414 C CA . VAL A 1 195 ? 8.550 -18.440 3.472 1.00 84.31 195 VAL A CA 1
ATOM 1415 C C . VAL A 1 195 ? 8.124 -18.066 2.057 1.00 84.31 195 VAL A C 1
ATOM 1417 O O . VAL A 1 195 ? 8.380 -18.812 1.116 1.00 84.31 195 VAL A O 1
ATOM 1420 N N . LEU A 1 196 ? 7.442 -16.933 1.900 1.00 82.50 196 LEU A N 1
ATOM 1421 C CA . LEU A 1 196 ? 6.860 -16.510 0.632 1.00 82.50 196 LEU A CA 1
ATOM 1422 C C . LEU A 1 196 ? 7.861 -15.672 -0.163 1.00 82.50 196 LEU A C 1
ATOM 1424 O O . LEU A 1 196 ? 8.616 -14.880 0.394 1.00 82.50 196 LEU A O 1
ATOM 1428 N N . SER A 1 197 ? 7.824 -15.807 -1.484 1.00 75.44 197 SER A N 1
ATOM 1429 C CA . SER A 1 197 ? 8.656 -15.040 -2.410 1.00 75.44 197 SER A CA 1
ATOM 1430 C C . SER A 1 197 ? 7.858 -14.623 -3.645 1.00 75.44 197 SER A C 1
ATOM 1432 O O . SER A 1 197 ? 6.839 -15.231 -3.984 1.00 75.44 197 SER A O 1
ATOM 1434 N N . GLY A 1 198 ? 8.303 -13.554 -4.310 1.00 73.56 198 GLY A N 1
ATOM 1435 C CA . GLY A 1 198 ? 7.655 -13.042 -5.518 1.00 73.56 198 GLY A CA 1
ATOM 1436 C C . GLY A 1 198 ? 6.160 -12.775 -5.317 1.00 73.56 198 GLY A C 1
ATOM 1437 O O . GLY A 1 198 ? 5.755 -12.226 -4.293 1.00 73.56 198 GLY A O 1
ATOM 1438 N N . THR A 1 199 ? 5.342 -13.210 -6.279 1.00 73.50 199 THR A N 1
ATOM 1439 C CA . THR A 1 199 ? 3.879 -13.019 -6.297 1.00 73.50 199 THR A CA 1
ATOM 1440 C C . THR A 1 199 ? 3.136 -13.742 -5.167 1.00 73.50 199 THR A C 1
ATOM 1442 O O . THR A 1 199 ? 2.016 -13.367 -4.808 1.00 73.50 199 THR A O 1
ATOM 1445 N N . MET A 1 200 ? 3.759 -14.759 -4.560 1.00 79.62 200 MET A N 1
ATOM 1446 C CA . MET A 1 200 ? 3.172 -15.501 -3.441 1.00 79.62 200 MET A CA 1
ATOM 1447 C C . MET A 1 200 ? 3.022 -14.635 -2.192 1.00 79.62 200 MET A C 1
ATOM 1449 O O . MET A 1 200 ? 2.158 -14.920 -1.366 1.00 79.62 200 MET A O 1
ATOM 1453 N N . ILE A 1 201 ? 3.814 -13.566 -2.061 1.00 81.88 201 ILE A N 1
ATOM 1454 C CA . ILE A 1 201 ? 3.679 -12.605 -0.963 1.00 81.88 201 ILE A CA 1
ATOM 1455 C C . ILE A 1 201 ? 2.328 -11.896 -1.062 1.00 81.88 201 ILE A C 1
ATOM 1457 O O . ILE A 1 201 ? 1.569 -11.902 -0.097 1.00 81.88 201 ILE A O 1
ATOM 1461 N N . GLN A 1 202 ? 1.976 -11.354 -2.231 1.00 79.25 202 GLN A N 1
ATOM 1462 C CA . GLN A 1 202 ? 0.708 -10.650 -2.429 1.00 79.25 202 GLN A CA 1
ATOM 1463 C C . GLN A 1 202 ? -0.484 -11.601 -2.259 1.00 79.25 202 GLN A C 1
ATOM 1465 O O . GLN A 1 202 ? -1.443 -11.264 -1.565 1.00 79.25 202 GLN A O 1
ATOM 1470 N N . VAL A 1 203 ? -0.416 -12.804 -2.845 1.00 82.88 203 VAL A N 1
ATOM 1471 C CA . VAL A 1 203 ? -1.495 -13.804 -2.746 1.00 82.88 203 VAL A CA 1
ATOM 1472 C C . VAL A 1 203 ? -1.668 -14.293 -1.306 1.00 82.88 203 VAL A C 1
ATOM 1474 O O . VAL A 1 203 ? -2.790 -14.343 -0.802 1.00 82.88 203 VAL A O 1
ATOM 1477 N N . GLY A 1 204 ? -0.568 -14.612 -0.619 1.00 86.12 204 GLY A N 1
ATOM 1478 C CA . GLY A 1 204 ? -0.590 -15.062 0.771 1.00 86.12 204 GLY A CA 1
ATOM 1479 C C . GLY A 1 204 ? -1.123 -13.989 1.720 1.00 86.12 204 GLY A C 1
ATOM 1480 O O . GLY A 1 204 ? -1.990 -14.277 2.544 1.00 86.12 204 GLY A O 1
ATOM 1481 N N . GLN A 1 205 ? -0.676 -12.739 1.559 1.00 88.12 205 GLN A N 1
ATOM 1482 C CA . GLN A 1 205 ? -1.196 -11.605 2.325 1.00 88.12 205 GLN A CA 1
ATOM 1483 C C . GLN A 1 205 ? -2.697 -11.401 2.086 1.00 88.12 205 GLN A C 1
ATOM 1485 O O . GLN A 1 205 ? -3.450 -11.250 3.046 1.00 88.12 205 GLN A O 1
ATOM 1490 N N . ALA A 1 206 ? -3.158 -11.455 0.831 1.00 85.69 206 ALA A N 1
ATOM 1491 C CA . ALA A 1 206 ? -4.577 -11.324 0.505 1.00 85.69 206 ALA A CA 1
ATOM 1492 C C . ALA A 1 206 ? -5.426 -12.445 1.129 1.00 85.69 206 ALA A C 1
ATOM 1494 O O . ALA A 1 206 ? -6.493 -12.173 1.683 1.00 85.69 206 ALA A O 1
ATOM 1495 N N . ALA A 1 207 ? -4.944 -13.691 1.094 1.00 89.56 207 ALA A N 1
ATOM 1496 C CA . ALA A 1 207 ? -5.636 -14.832 1.688 1.00 89.56 207 ALA A CA 1
ATOM 1497 C C . ALA A 1 207 ? -5.748 -14.708 3.216 1.00 89.56 207 ALA A C 1
ATOM 1499 O O . ALA A 1 207 ? -6.838 -14.859 3.771 1.00 89.56 207 ALA A O 1
ATOM 1500 N N . ILE A 1 208 ? -4.645 -14.380 3.898 1.00 91.19 208 ILE A N 1
ATOM 1501 C CA . ILE A 1 208 ? -4.632 -14.204 5.358 1.00 91.19 208 ILE A CA 1
ATOM 1502 C C . ILE A 1 208 ? -5.532 -13.033 5.762 1.00 91.19 208 ILE A C 1
ATOM 1504 O O . ILE A 1 208 ? -6.321 -13.164 6.700 1.00 91.19 208 ILE A O 1
ATOM 1508 N N . ALA A 1 209 ? -5.468 -11.919 5.028 1.00 88.94 209 ALA A N 1
ATOM 1509 C CA . ALA A 1 209 ? -6.333 -10.770 5.251 1.00 88.94 209 ALA A CA 1
ATOM 1510 C C . ALA A 1 209 ? -7.816 -11.138 5.113 1.00 88.94 209 ALA A C 1
ATOM 1512 O O . ALA A 1 209 ? -8.605 -10.806 5.995 1.00 88.94 209 ALA A O 1
ATOM 1513 N N . ALA A 1 210 ? -8.196 -11.862 4.057 1.00 88.00 210 ALA A N 1
ATOM 1514 C CA . ALA A 1 210 ? -9.576 -12.293 3.848 1.00 88.00 210 ALA A CA 1
ATOM 1515 C C . ALA A 1 210 ? -10.081 -13.172 5.003 1.00 88.00 210 ALA A C 1
ATOM 1517 O O . ALA A 1 210 ? -11.155 -12.915 5.546 1.00 88.00 210 ALA A O 1
ATOM 1518 N N . VAL A 1 211 ? -9.289 -14.162 5.430 1.00 91.31 211 VAL A N 1
ATOM 1519 C C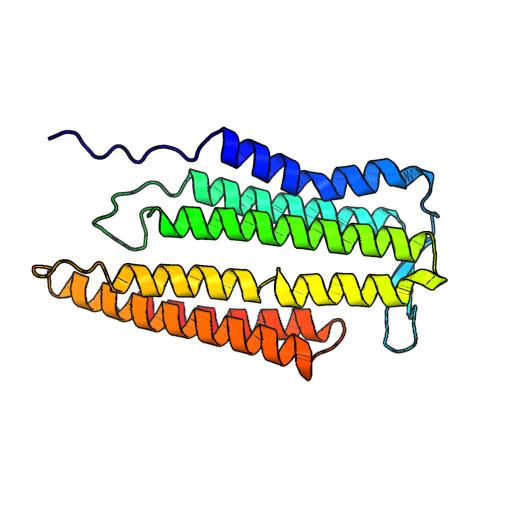A . VAL A 1 211 ? -9.644 -15.045 6.553 1.00 91.31 211 VAL A CA 1
ATOM 1520 C C . VAL A 1 211 ? -9.807 -14.245 7.845 1.00 91.31 211 VAL A C 1
ATOM 1522 O O . VAL A 1 211 ? -10.839 -14.352 8.508 1.00 91.31 211 VAL A O 1
ATOM 1525 N N . ALA A 1 212 ? -8.830 -13.404 8.185 1.00 89.00 212 ALA A N 1
ATOM 1526 C CA . ALA A 1 212 ? -8.885 -12.576 9.385 1.00 89.00 212 ALA A CA 1
ATOM 1527 C C . ALA A 1 212 ? -10.108 -11.643 9.381 1.00 89.00 212 ALA A C 1
ATOM 1529 O O . ALA A 1 212 ? -10.799 -11.539 10.394 1.00 89.00 212 ALA A O 1
ATOM 1530 N N . MET A 1 213 ? -10.432 -11.032 8.237 1.00 86.81 213 MET A N 1
ATOM 1531 C CA . MET A 1 213 ? -11.605 -10.166 8.104 1.00 86.81 213 MET A CA 1
ATOM 1532 C C . MET A 1 213 ? -12.925 -10.926 8.247 1.00 86.81 213 MET A C 1
ATOM 1534 O O . MET A 1 213 ? -13.855 -10.389 8.843 1.00 86.81 213 MET A O 1
ATOM 1538 N N . VAL A 1 214 ? -13.018 -12.173 7.772 1.00 87.31 214 VAL A N 1
ATOM 1539 C CA . VAL A 1 214 ? -14.200 -13.021 8.008 1.00 87.31 214 VAL A CA 1
ATOM 1540 C C . VAL A 1 214 ? -14.378 -13.292 9.501 1.00 87.31 214 VAL A C 1
ATOM 1542 O O . VAL A 1 214 ? -15.482 -13.121 10.016 1.00 87.31 214 VAL A O 1
ATOM 1545 N N . PHE A 1 215 ? -13.308 -13.652 10.217 1.00 84.81 215 PHE A N 1
ATOM 1546 C CA . PHE A 1 215 ? -13.372 -13.861 11.668 1.00 84.81 215 PHE A CA 1
ATOM 1547 C C . PHE A 1 215 ? -13.781 -12.591 12.415 1.00 84.81 215 PHE A C 1
ATOM 1549 O O . PHE A 1 215 ? -14.691 -12.640 13.240 1.00 84.81 215 PHE A O 1
ATOM 1556 N N . VAL A 1 216 ? -13.159 -11.451 12.097 1.00 84.00 216 VAL A N 1
ATOM 1557 C CA . VAL A 1 216 ? -13.507 -10.152 12.689 1.00 84.00 216 VAL A CA 1
ATOM 1558 C C . VAL A 1 216 ? -14.970 -9.803 12.406 1.00 84.00 216 VAL A C 1
ATOM 1560 O O . VAL A 1 216 ? -15.693 -9.432 13.326 1.00 84.00 216 VAL A O 1
ATOM 1563 N N . PHE A 1 217 ? -15.442 -9.981 11.171 1.00 80.69 217 PHE A N 1
ATOM 1564 C CA . PHE A 1 217 ? -16.828 -9.701 10.801 1.00 80.69 217 PHE A CA 1
ATOM 1565 C C . PHE A 1 217 ? -17.826 -10.589 11.551 1.00 80.69 217 PHE A C 1
ATOM 1567 O O . PHE A 1 217 ? -18.811 -10.083 12.081 1.00 80.69 217 PHE A O 1
ATOM 1574 N N . VAL A 1 218 ? -17.577 -11.900 11.631 1.00 81.69 218 VAL A N 1
ATOM 1575 C CA . VAL A 1 218 ? -18.447 -12.839 12.360 1.00 81.69 218 VAL A CA 1
ATOM 1576 C C . VAL A 1 218 ? -18.478 -12.514 13.852 1.00 81.69 218 VAL A C 1
ATOM 1578 O O . VAL A 1 218 ? -19.553 -12.524 14.450 1.00 81.69 218 VAL A O 1
ATOM 1581 N N . LEU A 1 219 ? -17.320 -12.200 14.443 1.00 74.25 219 LEU A N 1
ATOM 1582 C CA . LEU A 1 219 ? -17.229 -11.806 15.846 1.00 74.25 219 LEU A CA 1
ATOM 1583 C C . LEU A 1 219 ? -18.025 -10.534 16.105 1.00 74.25 219 LEU A C 1
ATOM 1585 O O . LEU A 1 219 ? -18.868 -10.537 16.989 1.00 74.25 219 LEU A O 1
ATOM 1589 N N . LEU A 1 220 ? -17.807 -9.481 15.320 1.00 69.25 220 LEU A N 1
ATOM 1590 C CA . LEU A 1 220 ? -18.477 -8.199 15.529 1.00 69.25 220 LEU A CA 1
ATOM 1591 C C . LEU A 1 220 ? -19.981 -8.274 15.240 1.00 69.25 220 LEU A C 1
ATOM 1593 O O . LEU A 1 220 ? -20.764 -7.709 15.992 1.00 69.25 220 LEU A O 1
ATOM 1597 N N . LYS A 1 221 ? -20.408 -9.025 14.215 1.00 70.69 221 LYS A N 1
ATOM 1598 C CA . LYS A 1 221 ? -21.831 -9.202 13.880 1.00 70.69 221 LYS A CA 1
ATOM 1599 C C . LYS A 1 221 ? -22.621 -9.919 14.975 1.00 70.69 221 LYS A C 1
ATOM 1601 O O . LYS A 1 221 ? -23.822 -9.726 15.070 1.00 70.69 221 LYS A O 1
ATOM 1606 N N . ARG A 1 222 ? -21.978 -10.759 15.788 1.00 65.31 222 ARG A N 1
ATOM 1607 C CA . ARG A 1 222 ? -22.652 -11.446 16.898 1.00 65.31 222 ARG A CA 1
ATOM 1608 C C . ARG A 1 222 ? -23.101 -10.484 18.011 1.00 65.31 222 ARG A C 1
ATOM 1610 O O . ARG A 1 222 ? -23.970 -10.862 18.788 1.00 65.31 222 ARG A O 1
ATOM 1617 N N . TRP A 1 223 ? -22.521 -9.285 18.069 1.00 56.94 223 TRP A N 1
ATOM 1618 C CA . TRP A 1 223 ? -22.733 -8.285 19.124 1.00 56.94 223 TRP A CA 1
ATOM 1619 C C . TRP A 1 223 ? -23.263 -6.941 18.577 1.00 56.94 223 TRP A C 1
ATOM 1621 O O . TRP A 1 223 ? -23.206 -5.920 19.268 1.00 56.94 223 TRP A O 1
ATOM 1631 N N . LEU A 1 224 ? -23.737 -6.950 17.322 1.00 50.19 224 LEU A N 1
ATOM 1632 C CA . LEU A 1 224 ? -24.521 -5.895 16.667 1.00 50.19 224 LEU A CA 1
ATOM 1633 C C . LEU A 1 224 ? -25.983 -6.340 16.594 1.00 50.19 224 LEU A C 1
ATOM 1635 O O . LEU A 1 224 ? -26.854 -5.475 16.818 1.00 50.19 224 LEU A O 1
#

Organism: NCBI:txid1720204

InterPro domains:
  IPR012867 Domain of unknown function DUF1648 [PF07853] (19-64)

Foldseek 3Di:
DPDPFQDFDDPVLLVVLLVLLCLLVVVCVVCVVVFDQKFQPDADPVGRPDIDGSVVLVVLSVCLNVQLVVLQVVLRQQADDCQDDPPHHDPLSSVLSSLQSNLSSQLSNLLSVLRSCCRNPVVCNVVSQVRSLVSCLPSNLLVSLQSSLVSLLVSLVPDDPPDDPLVPLLSVLSNVLSVLSNVLSVVLNCCSVPPDDDCRSVVVNVVSVVVSVVVSCVSNVVSD